Protein AF-A0AAD5C627-F1 (afdb_monomer)

Nearest PDB structures (foldseek):
  6tmh-assembly1_B  TM=9.794E-01  e=3.181E-16  Toxoplasma gondii GT1
  6q45-assembly1_F  TM=9.718E-01  e=8.002E-16  Fusobacterium nucleatum subsp. nucleatum ATCC 25586
  5ik2-assembly1_E  TM=9.339E-01  e=1.068E-15  Caldalkalibacillus thermarum TA2.A1
  8j0t-assembly1_D  TM=9.649E-01  e=4.259E-15  Mycobacterium tuberculosis
  6foc-assembly1_E  TM=9.356E-01  e=3.796E-15  Mycolicibacterium smegmatis MC2 155

Foldseek 3Di:
DCPPPVNVVVVVPDQWDWDADPVLVVVVAPVNTDLQPIDGVQLDCVRPNPLQNVLSVLLNVLLVLLVVVVVVCVPPNPVPDDPVSVLSNQLNLLSSQLNGADDPVCCVVQVFDHADADPVQSSVVSVCSSVCVCSPPHSLCNHRPNDDPPPPPDPPQQWFFEWEDDPPDTPDTDTFAWKWFQAPVGIDIDGQSDTWDKGWGDFFFIFTDDPNDTDDGDHIDIWTDDNSYIYD

Structure (mmCIF, N/CA/C/O backbone):
data_AF-A0AAD5C627-F1
#
_entry.id   AF-A0AAD5C627-F1
#
loop_
_atom_site.group_PDB
_atom_site.id
_atom_site.type_symbol
_atom_site.label_atom_id
_atom_site.label_alt_id
_atom_site.label_comp_id
_atom_site.label_asym_id
_atom_site.label_entity_id
_atom_site.label_seq_id
_atom_site.pdbx_PDB_ins_code
_atom_site.Cartn_x
_atom_site.Cartn_y
_atom_site.Cartn_z
_atom_site.occupancy
_atom_site.B_iso_or_equiv
_atom_site.auth_seq_id
_atom_site.auth_comp_id
_atom_site.auth_asym_id
_atom_site.auth_atom_id
_atom_site.pdbx_PDB_model_num
ATOM 1 N N . ASP A 1 1 ? 22.558 -5.677 4.907 1.00 63.75 1 ASP A N 1
ATOM 2 C CA . ASP A 1 1 ? 22.834 -4.248 4.710 1.00 63.75 1 ASP A CA 1
ATOM 3 C C . ASP A 1 1 ? 22.845 -4.008 3.208 1.00 63.75 1 ASP A C 1
ATOM 5 O O . ASP A 1 1 ? 23.549 -4.731 2.517 1.00 63.75 1 ASP A O 1
ATOM 9 N N . LEU A 1 2 ? 21.996 -3.113 2.694 1.00 64.25 2 LEU A N 1
ATOM 10 C CA . LEU A 1 2 ? 21.905 -2.842 1.249 1.00 64.25 2 LEU A CA 1
ATOM 11 C C . LEU A 1 2 ? 23.110 -2.040 0.727 1.00 64.25 2 LEU A C 1
ATOM 13 O O . LEU A 1 2 ? 23.269 -1.900 -0.481 1.00 64.25 2 LEU A O 1
ATOM 17 N N . THR A 1 3 ? 23.963 -1.545 1.629 1.00 71.38 3 THR A N 1
ATOM 18 C CA . THR A 1 3 ? 25.175 -0.783 1.299 1.00 71.38 3 THR A CA 1
ATOM 19 C C . THR A 1 3 ? 26.409 -1.658 1.044 1.00 71.38 3 THR A C 1
ATOM 21 O O . THR A 1 3 ? 27.488 -1.132 0.776 1.00 71.38 3 THR A O 1
ATOM 24 N N . ASP A 1 4 ? 26.266 -2.989 1.082 1.00 84.06 4 ASP A N 1
ATOM 25 C CA . ASP A 1 4 ? 27.347 -3.921 0.745 1.00 84.06 4 ASP A CA 1
ATOM 26 C C . ASP A 1 4 ? 27.779 -3.744 -0.732 1.00 84.06 4 ASP A C 1
ATOM 28 O O . ASP A 1 4 ? 26.941 -3.862 -1.637 1.00 84.06 4 ASP A O 1
ATOM 32 N N . PRO A 1 5 ? 29.072 -3.492 -1.019 1.00 77.25 5 PRO A N 1
ATOM 33 C CA . PRO A 1 5 ? 29.576 -3.313 -2.382 1.00 77.25 5 PRO A CA 1
ATOM 34 C C . PRO A 1 5 ? 29.323 -4.514 -3.314 1.00 77.25 5 PRO A C 1
ATOM 36 O O . PRO A 1 5 ? 29.175 -4.326 -4.527 1.00 77.25 5 PRO A O 1
ATOM 39 N N . ALA A 1 6 ? 29.224 -5.739 -2.784 1.00 76.62 6 ALA A N 1
ATOM 40 C CA . ALA A 1 6 ? 28.873 -6.916 -3.584 1.00 76.62 6 ALA A CA 1
ATOM 41 C C . ALA A 1 6 ? 27.405 -6.874 -4.061 1.00 76.62 6 ALA A C 1
ATOM 43 O O . ALA A 1 6 ? 27.106 -7.187 -5.220 1.00 76.62 6 ALA A O 1
ATOM 44 N N . LEU A 1 7 ? 26.492 -6.420 -3.195 1.00 75.00 7 LEU A N 1
ATOM 45 C CA . LEU A 1 7 ? 25.083 -6.206 -3.535 1.00 75.00 7 LEU A CA 1
ATOM 46 C C . LEU A 1 7 ? 24.924 -5.039 -4.515 1.00 75.00 7 LEU A C 1
ATOM 48 O O . LEU A 1 7 ? 24.230 -5.186 -5.520 1.00 75.00 7 LEU A O 1
ATOM 52 N N . ALA A 1 8 ? 25.638 -3.932 -4.292 1.00 74.62 8 ALA A N 1
ATOM 53 C CA . ALA A 1 8 ? 25.629 -2.772 -5.186 1.00 74.62 8 ALA A CA 1
ATOM 54 C C . ALA A 1 8 ? 26.015 -3.138 -6.630 1.00 74.62 8 ALA A C 1
ATOM 56 O O . ALA A 1 8 ? 25.360 -2.701 -7.574 1.00 74.62 8 ALA A O 1
ATOM 57 N N . THR A 1 9 ? 27.027 -3.995 -6.801 1.00 77.44 9 THR A N 1
ATOM 58 C CA . THR A 1 9 ? 27.457 -4.481 -8.125 1.00 77.44 9 THR A CA 1
ATOM 59 C C . THR A 1 9 ? 26.416 -5.401 -8.764 1.00 77.44 9 THR A C 1
ATOM 61 O O . THR A 1 9 ? 26.263 -5.412 -9.977 1.00 77.44 9 THR A O 1
ATOM 64 N N . THR A 1 10 ? 25.664 -6.162 -7.969 1.00 77.19 10 THR A N 1
ATOM 65 C CA . THR A 1 10 ? 24.612 -7.041 -8.497 1.00 77.19 10 THR A CA 1
ATOM 66 C C . THR A 1 10 ? 23.406 -6.231 -8.982 1.00 77.19 10 THR A C 1
ATOM 68 O O . THR A 1 10 ? 22.838 -6.544 -10.025 1.00 77.19 10 THR A O 1
ATOM 71 N N . PHE A 1 11 ? 23.042 -5.153 -8.275 1.00 77.25 11 PHE A N 1
ATOM 72 C CA . PHE A 1 11 ? 21.895 -4.310 -8.631 1.00 77.25 11 PHE A CA 1
ATOM 73 C C . PHE A 1 11 ? 22.038 -3.602 -9.981 1.00 77.25 11 PHE A C 1
ATOM 75 O O . PHE A 1 11 ? 21.031 -3.387 -10.648 1.00 77.25 11 PHE A O 1
ATOM 82 N N . THR A 1 12 ? 23.257 -3.283 -10.428 1.00 78.19 12 THR A N 1
ATOM 83 C CA . THR A 1 12 ? 23.475 -2.628 -11.733 1.00 78.19 12 THR A CA 1
ATOM 84 C C . THR A 1 12 ? 23.135 -3.524 -12.924 1.00 78.19 12 THR A C 1
ATOM 86 O O . THR A 1 12 ? 22.943 -3.020 -14.029 1.00 78.19 12 THR A O 1
ATOM 89 N N . HIS A 1 13 ? 23.049 -4.839 -12.713 1.00 84.94 13 HIS A N 1
ATOM 90 C CA . HIS A 1 13 ? 22.708 -5.817 -13.743 1.00 84.94 13 HIS A CA 1
ATOM 91 C C . HIS A 1 13 ? 21.223 -6.206 -13.752 1.00 84.94 13 HIS A C 1
ATOM 93 O O . HIS A 1 13 ? 20.825 -7.025 -14.578 1.00 84.94 13 HIS A O 1
ATOM 99 N N . LEU A 1 14 ? 20.409 -5.663 -12.841 1.00 88.25 14 LEU A N 1
ATOM 100 C CA . LEU A 1 14 ? 19.000 -6.022 -12.711 1.00 88.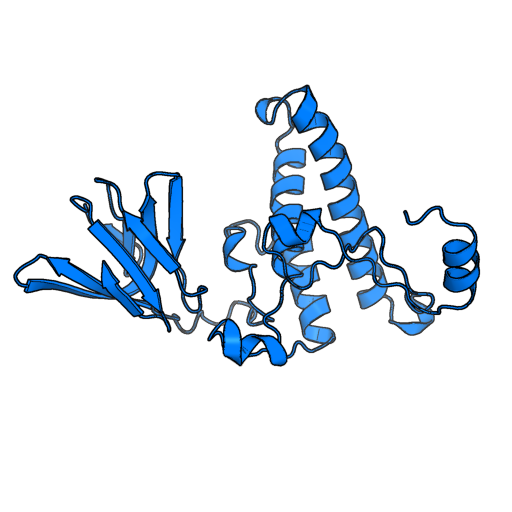25 14 LEU A CA 1
ATOM 101 C C . LEU A 1 14 ? 18.095 -4.979 -13.372 1.00 88.25 14 LEU A C 1
ATOM 103 O O . LEU A 1 14 ? 18.170 -3.791 -13.073 1.00 88.25 14 LEU A O 1
ATOM 107 N N . ASP A 1 15 ? 17.171 -5.448 -14.213 1.00 88.12 15 ASP A N 1
ATOM 108 C CA . ASP A 1 15 ? 16.140 -4.603 -14.831 1.00 88.12 15 ASP A CA 1
ATOM 109 C C . ASP A 1 15 ? 15.029 -4.202 -13.849 1.00 88.12 15 ASP A C 1
ATOM 111 O O . ASP A 1 15 ? 14.306 -3.225 -14.057 1.00 88.12 15 ASP A O 1
ATOM 115 N N . ALA A 1 16 ? 14.869 -4.961 -12.767 1.00 91.19 16 ALA A N 1
ATOM 116 C CA . ALA A 1 16 ? 13.941 -4.656 -11.693 1.00 91.19 16 ALA A CA 1
ATOM 117 C C . ALA A 1 16 ? 14.476 -5.160 -10.355 1.00 91.19 16 ALA A C 1
ATOM 119 O O . ALA A 1 16 ? 15.042 -6.251 -10.257 1.00 91.19 16 ALA A O 1
ATOM 120 N N . THR A 1 17 ? 14.249 -4.368 -9.315 1.00 90.56 17 THR A N 1
ATOM 121 C CA . THR A 1 17 ? 14.570 -4.696 -7.933 1.00 90.56 17 THR A CA 1
ATOM 122 C C . THR A 1 17 ? 13.306 -4.595 -7.093 1.00 90.56 17 THR A C 1
ATOM 124 O O . THR A 1 17 ? 12.590 -3.593 -7.114 1.00 90.56 17 THR A O 1
ATOM 127 N N . THR A 1 18 ? 13.024 -5.654 -6.342 1.00 92.19 18 THR A N 1
ATOM 128 C CA . THR A 1 18 ? 11.898 -5.708 -5.410 1.00 92.19 18 THR A CA 1
ATOM 129 C C . THR A 1 18 ? 12.454 -5.780 -3.997 1.00 92.19 18 THR A C 1
A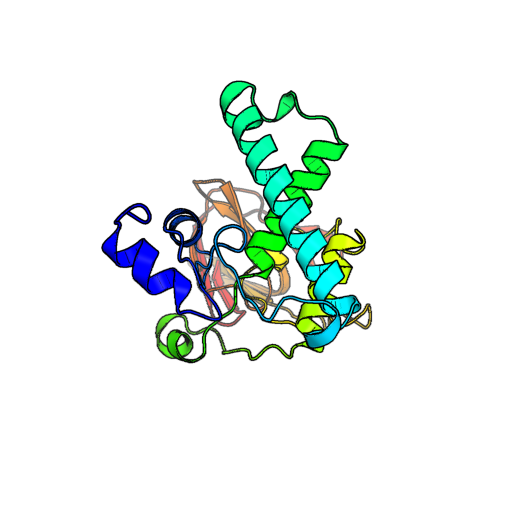TOM 131 O O . THR A 1 18 ? 12.990 -6.808 -3.584 1.00 92.19 18 THR A O 1
ATOM 134 N N . ALA A 1 19 ? 12.368 -4.671 -3.268 1.00 91.31 19 ALA A N 1
ATOM 135 C CA . ALA A 1 19 ? 12.838 -4.577 -1.894 1.00 91.31 19 ALA A CA 1
ATOM 136 C C . ALA A 1 19 ? 11.763 -5.110 -0.939 1.00 91.31 19 ALA A C 1
ATOM 138 O O . ALA A 1 19 ? 10.597 -4.741 -1.049 1.00 91.31 19 ALA A O 1
ATOM 139 N N . LEU A 1 20 ? 12.148 -5.974 0.005 1.00 92.31 20 LEU A N 1
ATOM 140 C CA . LEU A 1 20 ? 11.248 -6.480 1.043 1.00 92.31 20 LEU A CA 1
ATOM 141 C C . LEU A 1 20 ? 11.548 -5.797 2.379 1.00 92.31 20 LEU A C 1
ATOM 143 O O . LEU A 1 20 ? 12.680 -5.841 2.863 1.00 92.31 20 LEU A O 1
ATOM 147 N N . SER A 1 21 ? 10.528 -5.203 2.994 1.00 90.81 21 SER A N 1
ATOM 148 C CA . SER A 1 21 ? 10.647 -4.454 4.242 1.00 90.81 21 SER A CA 1
ATOM 149 C C . SER A 1 21 ? 10.113 -5.246 5.427 1.00 90.81 21 SER A C 1
ATOM 151 O O . SER A 1 21 ? 8.953 -5.659 5.475 1.00 90.81 21 SER A O 1
ATOM 153 N N . ARG A 1 22 ? 10.951 -5.388 6.459 1.00 89.81 22 ARG A N 1
ATOM 154 C CA . ARG A 1 22 ? 10.516 -5.936 7.751 1.00 89.81 22 ARG A CA 1
ATOM 155 C C . ARG A 1 22 ? 9.439 -5.060 8.396 1.00 89.81 22 ARG A C 1
ATOM 157 O O . ARG A 1 22 ? 8.556 -5.599 9.048 1.00 89.81 22 ARG A O 1
ATOM 164 N N . GLY A 1 23 ? 9.499 -3.739 8.207 1.00 88.00 23 GLY A N 1
ATOM 165 C CA . GLY A 1 23 ? 8.518 -2.809 8.771 1.00 88.00 23 GLY A CA 1
ATOM 166 C C . GLY A 1 23 ? 7.103 -3.090 8.265 1.00 88.00 23 GLY A C 1
ATOM 167 O O . GLY A 1 23 ? 6.176 -3.168 9.066 1.00 88.00 23 GLY A O 1
ATOM 168 N N . LEU A 1 24 ? 6.955 -3.333 6.959 1.00 87.88 24 LEU A N 1
ATOM 169 C CA . LEU A 1 24 ? 5.672 -3.702 6.349 1.00 87.88 24 LEU A CA 1
ATOM 170 C C . LEU A 1 24 ? 5.188 -5.081 6.815 1.00 87.88 24 LEU A C 1
ATOM 172 O O . LEU A 1 24 ? 4.014 -5.243 7.141 1.00 87.88 24 LEU A O 1
ATOM 176 N N . ALA A 1 25 ? 6.096 -6.054 6.938 1.00 87.25 25 ALA A N 1
ATOM 177 C CA . ALA A 1 25 ? 5.749 -7.383 7.441 1.00 87.25 25 ALA A CA 1
ATOM 178 C C . ALA A 1 25 ? 5.227 -7.346 8.890 1.00 87.25 25 ALA A C 1
ATOM 180 O O . ALA A 1 25 ? 4.265 -8.037 9.211 1.00 87.25 25 ALA A O 1
ATOM 181 N N . THR A 1 26 ? 5.811 -6.516 9.762 1.00 87.06 26 THR A N 1
ATOM 182 C CA . THR A 1 26 ? 5.333 -6.343 11.147 1.00 87.06 26 THR A CA 1
ATOM 183 C C . THR A 1 26 ? 3.933 -5.725 11.204 1.00 87.06 26 THR A C 1
ATOM 185 O O . THR A 1 26 ? 3.174 -6.036 12.116 1.00 87.06 26 THR A O 1
ATOM 188 N N . LYS A 1 27 ? 3.564 -4.899 10.214 1.00 84.75 27 LYS A N 1
ATOM 189 C CA . LYS A 1 27 ? 2.199 -4.373 10.042 1.00 84.75 27 LYS A CA 1
ATOM 190 C C . LYS A 1 27 ? 1.218 -5.408 9.462 1.00 84.75 27 LYS A C 1
ATOM 192 O O . LYS A 1 27 ? 0.051 -5.096 9.273 1.00 84.75 27 LYS A O 1
ATOM 197 N N . GLY A 1 28 ? 1.672 -6.621 9.135 1.00 84.44 28 GLY A N 1
ATOM 198 C CA . GLY A 1 28 ? 0.842 -7.653 8.509 1.00 84.44 28 GLY A CA 1
ATOM 199 C C . GLY A 1 28 ? 0.564 -7.423 7.020 1.00 84.44 28 GLY A C 1
ATOM 200 O O . GLY A 1 28 ? -0.318 -8.075 6.464 1.00 84.44 28 GLY A O 1
ATOM 201 N N . ILE A 1 29 ? 1.296 -6.521 6.358 1.00 86.62 29 ILE A N 1
ATOM 202 C CA . ILE A 1 29 ? 1.136 -6.232 4.928 1.00 86.62 29 ILE A CA 1
ATOM 203 C C . ILE A 1 29 ? 1.936 -7.261 4.121 1.00 86.62 29 ILE A C 1
ATOM 205 O O . ILE A 1 29 ? 3.165 -7.322 4.209 1.0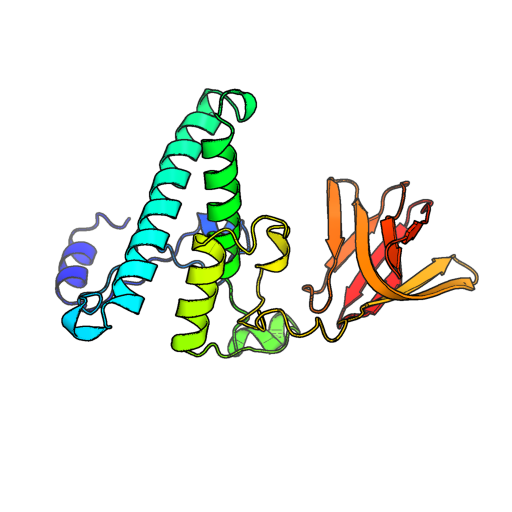0 86.62 29 ILE A O 1
ATOM 209 N N . TYR A 1 30 ? 1.229 -8.066 3.323 1.00 85.44 30 TYR A N 1
ATOM 210 C CA . TYR A 1 30 ? 1.810 -9.096 2.461 1.00 85.44 30 TYR A CA 1
ATOM 211 C C . TYR A 1 30 ? 1.287 -8.962 1.024 1.00 85.44 30 TYR A C 1
ATOM 213 O O . TYR A 1 30 ? 0.069 -8.920 0.854 1.00 85.44 30 TYR A O 1
ATOM 221 N N . PRO A 1 31 ? 2.156 -8.926 -0.008 1.00 89.50 31 PRO A N 1
ATOM 222 C CA . PRO A 1 31 ? 3.623 -8.950 0.060 1.00 89.50 31 PRO A CA 1
ATOM 223 C C . PRO A 1 31 ? 4.212 -7.752 0.808 1.00 89.50 31 PRO A C 1
ATOM 225 O O . PRO A 1 31 ? 3.784 -6.624 0.607 1.00 89.50 31 PRO A O 1
ATOM 228 N N . ALA A 1 32 ? 5.255 -7.988 1.607 1.00 92.06 32 ALA A N 1
ATOM 229 C CA . ALA A 1 32 ? 5.960 -6.933 2.337 1.00 92.06 32 ALA A CA 1
ATOM 230 C C . ALA A 1 32 ? 6.935 -6.157 1.428 1.00 92.06 32 ALA A C 1
ATOM 232 O O . ALA A 1 32 ? 8.096 -5.960 1.780 1.00 92.06 32 ALA A O 1
ATOM 233 N N . VAL A 1 33 ? 6.487 -5.794 0.225 1.00 93.62 33 VAL A N 1
ATOM 234 C CA . VAL A 1 33 ? 7.280 -5.090 -0.787 1.00 93.62 33 VAL A CA 1
ATOM 235 C C . VAL A 1 33 ? 7.274 -3.604 -0.480 1.00 93.62 33 VAL A C 1
ATOM 237 O O . VAL A 1 33 ? 6.211 -3.006 -0.361 1.00 93.62 33 VAL A O 1
ATOM 240 N N . ASP A 1 34 ? 8.460 -3.012 -0.377 1.00 93.31 34 ASP A N 1
ATOM 241 C CA . ASP A 1 34 ? 8.611 -1.574 -0.198 1.00 93.31 34 ASP A CA 1
ATOM 242 C C . ASP A 1 34 ? 8.494 -0.858 -1.555 1.00 93.31 34 ASP A C 1
ATOM 244 O O . ASP A 1 34 ? 9.363 -1.039 -2.416 1.00 93.31 34 ASP A O 1
ATOM 248 N N . PRO A 1 35 ? 7.441 -0.057 -1.789 1.00 92.56 35 PRO A N 1
ATOM 249 C CA . PRO A 1 35 ? 7.213 0.597 -3.076 1.00 92.56 35 PRO A CA 1
ATOM 250 C C . PRO A 1 35 ? 8.160 1.780 -3.341 1.00 92.56 35 PRO A C 1
ATOM 252 O O . PRO A 1 35 ? 8.315 2.193 -4.495 1.00 92.56 35 PRO A O 1
ATOM 255 N N . LEU A 1 36 ? 8.786 2.345 -2.304 1.00 93.25 36 LEU A N 1
ATOM 256 C CA . LEU A 1 36 ? 9.722 3.460 -2.448 1.00 93.25 36 LEU A CA 1
ATOM 257 C C . LEU A 1 36 ? 11.119 2.949 -2.803 1.00 93.25 36 LEU A C 1
ATOM 259 O O . LEU A 1 36 ? 11.731 3.484 -3.731 1.00 93.25 36 LEU A O 1
ATOM 263 N N . ASP A 1 37 ? 11.555 1.873 -2.143 1.00 91.00 37 ASP A N 1
ATOM 264 C CA . ASP A 1 37 ? 12.872 1.256 -2.355 1.00 91.00 37 ASP A CA 1
ATOM 265 C C . ASP A 1 37 ? 12.904 0.284 -3.555 1.00 91.00 37 ASP A C 1
ATOM 267 O O . ASP A 1 37 ? 13.976 -0.059 -4.057 1.00 91.00 37 ASP A O 1
ATOM 271 N N . SER A 1 38 ? 11.742 -0.157 -4.051 1.00 92.44 38 SER A N 1
ATOM 272 C CA . SER A 1 38 ? 11.646 -0.976 -5.268 1.00 92.44 38 SER A CA 1
ATOM 273 C C . SER A 1 38 ? 11.737 -0.128 -6.541 1.00 92.44 38 SER A C 1
ATOM 275 O O . SER A 1 38 ? 11.168 0.967 -6.641 1.00 92.44 38 SER A O 1
ATOM 277 N N . THR A 1 39 ? 12.430 -0.652 -7.556 1.00 91.88 39 THR A N 1
ATOM 278 C CA . THR A 1 39 ? 12.682 0.060 -8.818 1.00 91.88 39 THR A CA 1
ATOM 279 C C . THR A 1 39 ? 12.572 -0.859 -10.030 1.00 91.88 39 THR A C 1
ATOM 281 O O . THR A 1 39 ? 12.749 -2.070 -9.930 1.00 91.88 39 THR A O 1
ATOM 284 N N . SER A 1 40 ? 12.279 -0.290 -11.200 1.00 93.75 40 SER A N 1
ATOM 285 C CA . SER A 1 40 ? 12.347 -1.008 -12.473 1.00 93.75 40 SER A CA 1
ATOM 286 C C . SER A 1 40 ? 12.722 -0.067 -13.610 1.00 93.75 40 SER A C 1
ATOM 288 O O . SER A 1 40 ? 12.201 1.045 -13.700 1.00 93.75 40 SER A O 1
ATOM 290 N N . THR A 1 41 ? 13.584 -0.533 -14.512 1.00 91.44 41 THR A N 1
ATOM 291 C CA . THR A 1 41 ? 13.948 0.166 -15.751 1.00 91.44 41 THR A CA 1
ATOM 292 C C . THR A 1 41 ? 12.765 0.273 -16.716 1.00 91.44 41 THR A C 1
ATOM 294 O O . THR A 1 41 ? 12.742 1.179 -17.550 1.00 91.44 41 THR A O 1
ATOM 297 N N . MET A 1 42 ? 11.756 -0.598 -16.575 1.00 92.69 42 MET A N 1
ATOM 298 C CA . MET A 1 42 ? 10.550 -0.607 -17.407 1.00 92.69 42 MET A CA 1
ATOM 299 C C . MET A 1 42 ? 9.549 0.493 -17.042 1.00 92.69 42 MET A C 1
ATOM 301 O O . MET A 1 42 ? 8.658 0.770 -17.843 1.00 92.69 42 MET A O 1
ATOM 305 N N . LEU A 1 43 ? 9.681 1.145 -15.878 1.00 93.12 43 LEU A N 1
ATOM 306 C CA . LEU A 1 43 ? 8.788 2.224 -15.447 1.00 93.12 43 LEU A CA 1
ATOM 307 C C . LEU A 1 43 ? 9.089 3.521 -16.218 1.00 93.12 43 LEU A C 1
ATOM 309 O O . LEU A 1 43 ? 9.667 4.474 -15.700 1.00 93.12 43 LEU A O 1
ATOM 313 N N . GLN A 1 44 ? 8.722 3.528 -17.495 1.00 93.25 44 GLN A N 1
ATOM 314 C CA . GLN A 1 44 ? 8.876 4.643 -18.422 1.00 93.25 44 GLN A CA 1
ATOM 315 C C . GLN A 1 44 ? 7.583 4.789 -19.235 1.00 93.25 44 GLN A C 1
ATOM 317 O O . GLN A 1 44 ? 7.071 3.765 -19.700 1.00 93.25 44 GLN A O 1
ATOM 322 N N . PRO A 1 45 ? 7.097 6.016 -19.504 1.00 94.56 45 PRO A N 1
ATOM 323 C CA . PRO A 1 45 ? 5.828 6.222 -20.212 1.00 94.56 45 PRO A CA 1
ATOM 324 C C . PRO A 1 45 ? 5.762 5.491 -21.560 1.00 94.56 45 PRO A C 1
ATOM 326 O O . PRO A 1 45 ? 4.774 4.845 -21.889 1.00 94.56 45 PRO A O 1
ATOM 329 N N . ARG A 1 46 ? 6.879 5.467 -22.302 1.00 94.94 46 ARG A N 1
ATOM 330 C CA . ARG A 1 46 ? 6.990 4.774 -23.599 1.00 94.94 46 ARG A CA 1
ATOM 331 C C . ARG A 1 46 ? 6.838 3.245 -23.540 1.00 94.94 46 ARG A C 1
ATOM 333 O O . ARG A 1 46 ? 6.666 2.632 -24.587 1.00 94.94 46 ARG A O 1
ATOM 340 N N . ILE A 1 47 ? 6.993 2.632 -22.363 1.00 94.19 47 ILE A N 1
ATOM 341 C CA . ILE A 1 47 ? 6.931 1.173 -22.167 1.00 94.19 47 ILE A CA 1
ATOM 342 C C . ILE A 1 47 ? 5.590 0.785 -21.546 1.00 94.19 47 ILE A C 1
ATOM 344 O O . ILE A 1 47 ? 4.910 -0.095 -22.064 1.00 94.19 47 ILE A O 1
ATOM 348 N N . VAL A 1 48 ? 5.214 1.435 -20.441 1.00 92.69 48 VAL A N 1
ATOM 349 C CA . VAL A 1 48 ? 4.021 1.069 -19.657 1.00 92.69 48 VAL A CA 1
ATOM 350 C C . VAL A 1 48 ? 2.771 1.884 -20.000 1.00 92.69 48 VAL A C 1
ATOM 352 O O . VAL A 1 48 ? 1.684 1.534 -19.548 1.00 92.69 48 VAL A O 1
ATOM 355 N N . GLY A 1 49 ? 2.913 2.937 -20.806 1.00 95.50 49 GLY A N 1
ATOM 356 C CA . GLY A 1 49 ? 1.869 3.920 -21.080 1.00 95.50 49 GLY A CA 1
ATOM 357 C C . GLY A 1 49 ? 1.831 5.042 -20.041 1.00 95.50 49 GLY A C 1
ATOM 358 O O . GLY A 1 49 ? 2.258 4.871 -18.896 1.00 95.50 49 GLY A O 1
ATOM 359 N N . ASP A 1 50 ? 1.297 6.193 -20.451 1.00 95.75 50 ASP A N 1
ATOM 360 C CA . ASP A 1 50 ? 1.219 7.392 -19.608 1.00 95.75 50 ASP A CA 1
ATOM 361 C C . ASP A 1 50 ? 0.348 7.148 -18.370 1.00 95.75 50 ASP A C 1
ATOM 363 O O . ASP A 1 50 ? 0.734 7.489 -17.259 1.00 95.75 50 ASP A O 1
ATOM 367 N N . GLU A 1 51 ? -0.792 6.475 -18.537 1.00 94.69 51 GLU A N 1
ATOM 368 C CA . GLU A 1 51 ? -1.740 6.225 -17.448 1.00 94.69 51 GLU A CA 1
ATOM 369 C C . GLU A 1 51 ? -1.117 5.424 -16.295 1.00 94.69 51 GLU A C 1
ATOM 371 O O . GLU A 1 51 ? -1.230 5.805 -15.127 1.00 94.69 51 GLU A O 1
ATOM 376 N N . HIS A 1 52 ? -0.429 4.327 -16.618 1.00 95.69 52 HIS A N 1
ATOM 377 C CA . HIS A 1 52 ? 0.255 3.510 -15.621 1.00 95.69 52 HIS A CA 1
ATOM 378 C C . HIS A 1 52 ? 1.388 4.310 -14.974 1.00 95.69 52 HIS A C 1
ATOM 380 O O . HIS A 1 52 ? 1.476 4.362 -13.748 1.00 95.69 52 HIS A O 1
ATOM 386 N N . TYR A 1 53 ? 2.216 4.973 -15.785 1.00 96.31 53 TYR A N 1
ATOM 387 C CA . TYR A 1 53 ? 3.350 5.744 -15.289 1.00 96.31 53 TYR A CA 1
ATOM 388 C C . TYR A 1 53 ? 2.918 6.842 -14.310 1.00 96.31 53 TYR A C 1
ATOM 390 O O . TYR A 1 53 ? 3.418 6.880 -13.187 1.00 96.31 53 TYR A O 1
ATOM 398 N N . GLU A 1 54 ? 1.957 7.681 -14.696 1.00 96.50 54 GLU A N 1
ATOM 399 C CA . GLU A 1 54 ? 1.453 8.777 -13.865 1.00 96.50 54 GLU A CA 1
ATOM 400 C C . GLU A 1 54 ? 0.813 8.261 -12.575 1.00 96.50 54 GLU A C 1
ATOM 402 O O . GLU A 1 54 ? 1.104 8.769 -11.490 1.00 96.50 54 GLU A O 1
ATOM 407 N N . THR A 1 55 ? 0.011 7.192 -12.661 1.00 96.19 55 THR A N 1
ATOM 408 C CA . THR A 1 55 ? -0.591 6.562 -11.476 1.00 96.19 55 THR A CA 1
ATOM 409 C C . THR A 1 55 ? 0.496 6.084 -10.511 1.00 96.19 55 THR A C 1
ATOM 411 O O . THR A 1 55 ? 0.433 6.360 -9.313 1.00 96.19 55 THR A O 1
ATOM 414 N N . THR A 1 56 ? 1.545 5.423 -11.013 1.00 95.50 56 THR A N 1
ATOM 415 C CA . THR A 1 56 ? 2.672 4.987 -10.180 1.00 95.50 56 THR A CA 1
ATOM 416 C C . THR A 1 56 ? 3.421 6.165 -9.557 1.00 95.50 56 T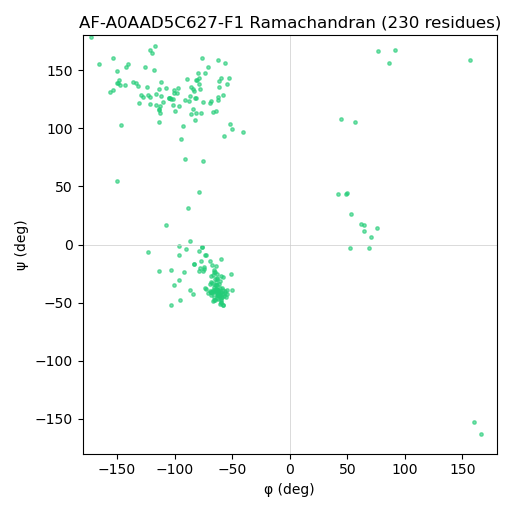HR A C 1
ATOM 418 O O . THR A 1 56 ? 3.731 6.109 -8.367 1.00 95.50 56 THR A O 1
ATOM 421 N N . GLN A 1 57 ? 3.700 7.236 -10.309 1.00 95.62 57 GLN A N 1
ATOM 422 C CA . GLN A 1 57 ? 4.390 8.412 -9.763 1.00 95.62 57 GLN A CA 1
ATOM 423 C C . GLN A 1 57 ? 3.585 9.067 -8.637 1.00 95.62 57 GLN A C 1
ATOM 425 O O . GLN A 1 57 ? 4.142 9.376 -7.584 1.00 95.62 57 GLN A O 1
ATOM 430 N N . GLN A 1 58 ? 2.269 9.207 -8.806 1.00 95.75 58 GLN A N 1
ATOM 431 C CA . GLN A 1 58 ? 1.391 9.771 -7.779 1.00 95.75 58 GLN A CA 1
ATOM 432 C C . GLN A 1 58 ? 1.323 8.900 -6.520 1.00 95.75 58 GLN A C 1
ATOM 434 O O . GLN A 1 58 ? 1.369 9.428 -5.405 1.00 95.75 58 GLN A O 1
ATOM 439 N N . VAL A 1 59 ? 1.276 7.571 -6.673 1.00 95.88 59 VAL A N 1
ATOM 440 C CA . VAL A 1 59 ? 1.363 6.636 -5.541 1.00 95.88 59 VAL A CA 1
ATOM 441 C C . VAL A 1 59 ? 2.687 6.820 -4.793 1.00 95.88 59 VAL A C 1
ATOM 443 O O . VAL A 1 59 ? 2.675 6.997 -3.574 1.00 95.88 59 VAL A O 1
ATOM 446 N N . LYS A 1 60 ? 3.826 6.841 -5.502 1.00 95.06 60 LYS A N 1
ATOM 447 C CA . LYS A 1 60 ? 5.146 7.029 -4.876 1.00 95.06 60 LYS A CA 1
ATOM 448 C C . LYS A 1 60 ? 5.250 8.379 -4.169 1.00 95.06 60 LYS A C 1
ATOM 450 O O . LYS A 1 60 ? 5.725 8.425 -3.039 1.00 95.06 60 LYS A O 1
ATOM 455 N N . GLN A 1 61 ? 4.762 9.453 -4.787 1.00 95.62 61 GLN A N 1
ATOM 456 C CA . GLN A 1 61 ? 4.765 10.787 -4.189 1.00 95.62 61 GLN A CA 1
ATOM 457 C C . GLN A 1 61 ? 3.931 10.837 -2.903 1.00 95.62 61 GLN A C 1
ATOM 459 O O . GLN A 1 61 ? 4.376 11.390 -1.902 1.00 95.62 61 GLN A O 1
ATOM 464 N N . THR A 1 62 ? 2.749 10.217 -2.911 1.00 94.81 62 THR A N 1
ATOM 465 C CA . THR A 1 62 ? 1.853 10.168 -1.746 1.00 94.81 62 THR A CA 1
ATOM 466 C C . THR A 1 62 ? 2.508 9.423 -0.578 1.00 94.81 62 THR A C 1
ATOM 468 O O . THR A 1 62 ? 2.545 9.930 0.542 1.00 94.81 62 THR A O 1
ATOM 471 N N . LEU A 1 63 ? 3.117 8.264 -0.847 1.00 94.75 63 LEU A N 1
ATOM 472 C CA . LEU A 1 63 ? 3.832 7.482 0.167 1.00 94.75 63 LEU A CA 1
ATOM 473 C C . LEU A 1 63 ? 5.106 8.176 0.671 1.00 94.75 63 LEU A C 1
ATOM 475 O O . LEU A 1 63 ? 5.450 8.058 1.847 1.00 94.75 63 LEU A O 1
ATOM 479 N N . GLN A 1 64 ? 5.794 8.926 -0.190 1.00 95.00 64 GLN A N 1
ATOM 480 C CA . GLN A 1 64 ? 6.957 9.717 0.203 1.00 95.00 64 GLN A CA 1
ATOM 481 C C . GLN A 1 64 ? 6.560 10.843 1.169 1.00 95.00 64 GLN A C 1
ATOM 483 O O . GLN A 1 64 ? 7.154 10.964 2.241 1.00 95.00 64 GLN A O 1
ATOM 488 N N . SER A 1 65 ? 5.502 11.597 0.852 1.00 94.06 65 SER A N 1
ATOM 489 C CA . SER A 1 65 ? 4.954 12.616 1.755 1.00 94.06 65 SER A CA 1
ATOM 490 C C . SER A 1 65 ? 4.484 12.011 3.080 1.00 94.06 65 SER A C 1
ATOM 492 O O . SER A 1 65 ? 4.713 12.586 4.139 1.00 94.06 65 SER A O 1
ATOM 494 N N . TYR A 1 66 ? 3.901 10.810 3.064 1.00 94.31 66 TYR A N 1
ATOM 495 C CA . TYR A 1 66 ? 3.546 10.103 4.295 1.00 94.31 66 TYR A CA 1
ATOM 496 C C . TYR A 1 66 ? 4.752 9.774 5.176 1.00 94.31 66 TYR A C 1
ATOM 498 O O . TYR A 1 66 ? 4.690 9.966 6.389 1.00 94.31 66 TYR A O 1
ATOM 506 N N . LYS A 1 67 ? 5.863 9.324 4.585 1.00 91.69 67 LYS A N 1
ATOM 507 C CA . LYS A 1 67 ? 7.106 9.039 5.316 1.00 91.69 67 LYS A CA 1
ATOM 508 C C . LYS A 1 67 ? 7.688 10.299 5.968 1.00 91.69 67 LYS A C 1
ATOM 510 O O . LYS A 1 67 ? 8.171 10.241 7.097 1.00 91.69 67 LYS A O 1
ATOM 515 N N . GLU A 1 68 ? 7.607 11.436 5.283 1.00 92.56 68 GLU A N 1
ATOM 516 C CA . GLU A 1 68 ? 8.009 12.744 5.819 1.00 92.56 68 GLU A CA 1
ATOM 517 C C . GLU A 1 68 ? 7.106 13.172 6.985 1.00 92.56 68 GLU A C 1
ATOM 519 O O . GLU A 1 68 ? 7.602 13.550 8.048 1.00 92.56 68 GLU A O 1
ATOM 524 N N . LEU A 1 69 ? 5.788 13.018 6.835 1.00 93.75 69 LEU A N 1
ATOM 525 C CA . LEU A 1 69 ? 4.816 13.309 7.890 1.00 93.75 69 LEU A CA 1
ATOM 526 C C . LEU A 1 69 ? 4.979 12.383 9.104 1.00 93.75 69 LEU A C 1
ATOM 528 O O . LEU A 1 69 ? 4.900 12.853 10.234 1.00 93.75 69 LEU A O 1
ATOM 532 N N . GLN A 1 70 ? 5.276 11.094 8.917 1.00 90.31 70 GLN A N 1
ATOM 533 C CA . GLN A 1 70 ? 5.558 10.170 10.025 1.00 90.31 70 GLN A CA 1
ATOM 534 C C . GLN A 1 70 ? 6.731 10.640 10.894 1.00 90.31 70 GLN A C 1
ATOM 536 O O . GLN A 1 70 ? 6.672 10.516 12.120 1.00 90.31 70 GLN A O 1
ATOM 541 N N . ALA A 1 71 ? 7.785 11.194 10.286 1.00 88.81 71 ALA A N 1
ATOM 542 C CA . ALA A 1 71 ? 8.916 11.737 11.035 1.00 88.81 71 ALA A CA 1
ATOM 543 C C . ALA A 1 71 ? 8.487 12.924 11.914 1.00 88.81 71 ALA A C 1
ATOM 545 O O . ALA A 1 71 ? 8.902 13.015 13.068 1.00 88.81 71 ALA A O 1
ATOM 546 N N . ILE A 1 72 ? 7.600 13.783 11.401 1.00 89.31 72 ILE A N 1
ATOM 547 C CA . ILE A 1 72 ? 7.027 14.911 12.147 1.00 89.31 72 ILE A CA 1
ATOM 548 C C . ILE A 1 72 ? 6.131 14.412 13.288 1.00 89.31 72 ILE A C 1
ATOM 550 O O . ILE A 1 72 ? 6.322 14.833 14.427 1.00 89.31 72 ILE A O 1
ATOM 554 N N . ILE A 1 73 ? 5.217 13.470 13.021 1.00 89.75 73 ILE A N 1
ATOM 555 C CA . ILE A 1 73 ? 4.315 12.871 14.027 1.00 89.75 73 ILE A CA 1
ATOM 556 C C . ILE A 1 73 ? 5.110 12.258 15.176 1.00 89.75 73 ILE A C 1
ATOM 558 O O . ILE A 1 73 ? 4.734 12.397 16.335 1.00 89.75 73 ILE A O 1
ATOM 562 N N . THR A 1 74 ? 6.226 11.601 14.863 1.00 89.19 74 THR A N 1
ATOM 563 C CA . THR A 1 74 ? 7.085 10.972 15.874 1.00 89.19 74 THR A CA 1
ATOM 564 C C . THR A 1 74 ? 7.683 12.000 16.845 1.00 89.19 74 THR A C 1
ATOM 566 O O . THR A 1 74 ? 7.958 11.663 17.993 1.00 89.19 74 THR A O 1
ATOM 569 N N . ILE A 1 75 ? 7.883 13.249 16.407 1.00 91.75 75 ILE A N 1
ATOM 570 C CA . ILE A 1 75 ? 8.493 14.322 17.206 1.00 91.75 75 ILE A CA 1
ATOM 571 C C . ILE A 1 75 ? 7.432 15.188 17.899 1.00 91.75 75 ILE A C 1
ATOM 573 O O . ILE A 1 75 ? 7.576 15.492 19.081 1.00 91.75 75 ILE A O 1
ATOM 577 N N . LEU A 1 76 ? 6.404 15.616 17.160 1.00 89.69 76 LEU A N 1
ATOM 578 C CA . LEU A 1 76 ? 5.422 16.619 17.592 1.00 89.69 76 LEU A CA 1
ATOM 579 C C . LEU A 1 76 ? 4.071 16.022 18.013 1.00 89.69 76 LEU A C 1
ATOM 581 O O . LEU A 1 76 ? 3.337 16.652 18.767 1.00 89.69 76 LEU A O 1
ATOM 585 N N . GLY A 1 77 ? 3.746 14.810 17.563 1.00 88.19 77 GLY A N 1
ATOM 586 C CA . GLY A 1 77 ? 2.422 14.210 17.720 1.00 88.19 77 GLY A CA 1
ATOM 587 C C . GLY A 1 77 ? 1.484 14.501 16.545 1.00 88.19 77 GLY A C 1
ATOM 588 O O . GLY A 1 77 ? 1.760 15.321 15.672 1.00 88.19 77 GLY A O 1
ATOM 589 N N . LEU A 1 78 ? 0.367 13.774 16.499 1.00 87.81 78 LEU A N 1
ATOM 590 C CA . LEU A 1 78 ? -0.597 13.825 15.392 1.00 87.81 78 LEU A CA 1
ATOM 591 C C . LEU A 1 78 ? -1.472 15.091 15.415 1.00 87.81 78 LEU A C 1
ATOM 593 O O . LEU A 1 78 ? -1.991 15.509 14.379 1.00 87.81 78 LEU A O 1
ATOM 597 N N . ASP A 1 79 ? -1.616 15.714 16.585 1.00 88.44 79 ASP A N 1
ATOM 598 C CA . ASP A 1 79 ? -2.494 16.868 16.783 1.00 88.44 79 ASP A CA 1
ATOM 599 C C . ASP A 1 79 ? -2.004 18.131 16.064 1.00 88.44 79 ASP A C 1
ATOM 601 O O . ASP A 1 79 ? -2.824 18.937 15.630 1.00 88.44 79 ASP A O 1
ATOM 605 N N . GLU A 1 80 ? -0.693 18.242 15.847 1.00 88.69 80 GLU A N 1
ATOM 606 C CA . GLU A 1 80 ? -0.028 19.393 15.219 1.00 88.69 80 GLU A CA 1
ATOM 607 C C . GLU A 1 80 ? -0.145 19.419 13.686 1.00 88.69 80 GLU A C 1
ATOM 609 O O . GLU A 1 80 ? 0.281 20.372 13.033 1.00 88.69 80 GLU A O 1
ATOM 614 N N . LEU A 1 81 ? -0.711 18.371 13.085 1.00 91.12 81 LEU A N 1
ATOM 615 C CA . LEU A 1 81 ? -0.869 18.283 11.639 1.00 91.12 81 LEU A CA 1
ATOM 616 C C . LEU A 1 81 ? -2.092 19.044 11.138 1.00 91.12 81 LEU A C 1
ATOM 618 O O . LEU A 1 81 ? -3.173 18.973 11.733 1.00 91.12 81 LEU A O 1
ATOM 622 N N . SER A 1 82 ? -1.930 19.683 9.976 1.00 91.94 82 SER A N 1
ATOM 623 C CA . SER A 1 82 ? -3.035 20.306 9.249 1.00 91.94 82 SER A CA 1
ATOM 624 C C . SER A 1 82 ? -4.074 19.264 8.813 1.00 91.94 82 SER A C 1
ATOM 626 O O . SER A 1 82 ? -3.783 18.069 8.709 1.00 91.94 82 SER A O 1
ATOM 628 N N . GLU A 1 83 ? -5.306 19.699 8.536 1.00 90.19 83 GLU A N 1
ATOM 629 C CA . GLU A 1 83 ? -6.351 18.790 8.044 1.00 90.19 83 GLU A CA 1
ATOM 630 C C . GLU A 1 83 ? -5.943 18.107 6.726 1.00 90.19 83 GLU A C 1
ATOM 632 O O . GLU A 1 83 ? -6.167 16.908 6.557 1.00 90.19 83 GLU A O 1
ATOM 637 N N . ASP A 1 84 ? -5.261 18.829 5.834 1.00 89.69 84 ASP A N 1
ATOM 638 C CA . ASP A 1 84 ? -4.763 18.292 4.563 1.00 89.69 84 ASP A CA 1
ATOM 639 C C . ASP A 1 84 ? -3.675 17.219 4.758 1.00 89.69 84 ASP A C 1
ATOM 641 O O . ASP A 1 84 ? -3.650 16.209 4.041 1.00 89.69 84 ASP A O 1
ATOM 645 N N . ASP A 1 85 ? -2.805 17.382 5.757 1.00 92.56 85 ASP A N 1
ATOM 646 C CA . ASP A 1 85 ? -1.785 16.384 6.101 1.00 92.56 85 ASP A CA 1
ATOM 647 C C . ASP A 1 85 ? -2.424 15.116 6.668 1.00 92.56 85 ASP A C 1
ATOM 649 O O . ASP A 1 85 ? -2.056 14.001 6.288 1.00 92.56 85 ASP A O 1
ATOM 653 N N . ARG A 1 86 ? -3.447 15.268 7.519 1.00 90.06 86 ARG A N 1
ATOM 654 C CA . ARG A 1 86 ? -4.225 14.138 8.051 1.00 90.06 86 ARG A CA 1
ATOM 655 C C . ARG A 1 86 ? -4.921 13.365 6.930 1.00 90.06 86 ARG A C 1
ATOM 657 O O . ARG A 1 86 ? -4.880 12.135 6.921 1.00 90.06 86 ARG A O 1
ATOM 664 N N . LEU A 1 87 ? -5.492 14.061 5.946 1.00 90.31 87 LEU A N 1
ATOM 665 C CA . LEU A 1 87 ? -6.073 13.430 4.755 1.00 90.31 87 LEU A CA 1
ATOM 666 C C . LEU A 1 87 ? -5.016 12.717 3.903 1.00 90.31 87 LEU A C 1
ATOM 668 O O . LEU A 1 87 ? -5.287 11.678 3.298 1.00 90.31 87 LEU A O 1
ATOM 672 N N . THR A 1 88 ? -3.804 13.259 3.830 1.00 91.25 88 THR A N 1
ATOM 673 C CA . THR A 1 88 ? -2.684 12.625 3.122 1.00 91.25 88 THR A CA 1
ATOM 674 C C . THR A 1 88 ? -2.234 11.346 3.820 1.00 91.25 88 THR A C 1
ATOM 676 O O . THR A 1 88 ? -2.036 10.330 3.152 1.00 91.25 88 THR A O 1
ATOM 679 N N . ILE A 1 89 ? -2.167 11.345 5.152 1.00 92.06 89 ILE A N 1
ATOM 680 C CA . ILE A 1 89 ? -1.890 10.147 5.956 1.00 92.06 89 ILE A CA 1
ATOM 681 C C . ILE A 1 89 ? -2.962 9.084 5.737 1.00 92.06 89 ILE A C 1
ATOM 683 O O . ILE A 1 89 ? -2.623 7.961 5.371 1.00 92.06 89 ILE A O 1
ATOM 687 N N . ALA A 1 90 ? -4.238 9.450 5.873 1.00 90.44 90 ALA A N 1
ATOM 688 C CA . ALA A 1 90 ? -5.348 8.515 5.710 1.00 90.44 90 ALA A CA 1
ATOM 689 C C . ALA A 1 90 ? -5.337 7.850 4.322 1.00 90.44 90 ALA A C 1
ATOM 691 O O . ALA A 1 90 ? -5.507 6.638 4.197 1.00 90.44 90 ALA A O 1
ATOM 692 N N . ARG A 1 91 ? -5.077 8.621 3.257 1.00 92.12 91 ARG A N 1
ATOM 693 C CA . ARG A 1 91 ? -4.940 8.073 1.897 1.00 92.12 91 ARG A CA 1
ATOM 694 C C . ARG A 1 91 ? -3.719 7.170 1.758 1.00 92.12 91 ARG A C 1
ATOM 696 O O . ARG A 1 91 ? -3.809 6.109 1.149 1.00 92.12 91 ARG A O 1
ATOM 703 N N . SER A 1 92 ? -2.594 7.553 2.348 1.00 93.25 92 SER A N 1
ATOM 704 C CA . SER A 1 92 ? -1.360 6.764 2.291 1.00 93.25 92 SER A CA 1
ATOM 705 C C . SER A 1 92 ? -1.503 5.423 3.002 1.00 93.25 92 SER A C 1
ATOM 707 O O . SER A 1 92 ? -1.061 4.406 2.475 1.00 93.25 92 SER A O 1
ATOM 709 N N . GLN A 1 93 ? -2.196 5.390 4.142 1.00 90.62 93 GLN A N 1
ATOM 710 C CA . GLN A 1 93 ? -2.523 4.144 4.832 1.00 90.62 93 GLN A CA 1
ATOM 711 C C . GLN A 1 93 ? -3.421 3.247 3.975 1.00 90.62 93 GLN A C 1
ATOM 713 O O . GLN A 1 93 ? -3.159 2.050 3.871 1.00 90.62 93 GLN A O 1
ATOM 718 N N . LYS A 1 94 ? -4.429 3.804 3.289 1.00 90.00 94 LYS A N 1
ATOM 719 C CA . LYS A 1 94 ? -5.255 3.039 2.336 1.00 90.00 94 LYS A CA 1
ATOM 720 C C . LYS A 1 94 ? -4.422 2.452 1.201 1.00 90.00 94 LYS A C 1
ATOM 722 O O . LYS A 1 94 ? -4.618 1.293 0.858 1.00 90.00 94 LYS A O 1
ATOM 727 N N . ILE A 1 95 ? -3.475 3.215 0.652 1.00 92.50 95 ILE A N 1
ATOM 728 C CA . ILE A 1 95 ? -2.537 2.739 -0.376 1.00 92.50 95 ILE A CA 1
ATOM 729 C C . ILE A 1 95 ? -1.661 1.599 0.168 1.00 92.50 95 ILE A C 1
ATOM 731 O O . ILE A 1 95 ? -1.544 0.572 -0.498 1.00 92.50 95 ILE A O 1
ATOM 735 N N . GLU A 1 96 ? -1.079 1.740 1.367 1.00 90.56 96 GLU A N 1
ATOM 736 C CA . GLU A 1 96 ? -0.273 0.684 2.008 1.00 90.56 96 GLU A CA 1
ATOM 737 C C . GLU A 1 96 ? -1.075 -0.617 2.173 1.00 90.56 96 GLU A C 1
ATOM 739 O O . GLU A 1 96 ? -0.577 -1.695 1.845 1.00 90.56 96 GLU A O 1
ATOM 744 N N . HIS A 1 97 ? -2.327 -0.526 2.628 1.00 87.19 97 HIS A N 1
ATOM 745 C CA . HIS A 1 97 ? -3.202 -1.691 2.756 1.00 87.19 97 HIS A CA 1
ATOM 746 C C . HIS A 1 97 ? -3.596 -2.257 1.389 1.00 87.19 97 HIS A C 1
ATOM 748 O O . HIS A 1 97 ? -3.552 -3.471 1.209 1.00 87.19 97 HIS A O 1
ATOM 754 N N . PHE A 1 98 ? -3.898 -1.408 0.404 1.00 90.00 98 PHE A N 1
ATOM 755 C CA . PHE A 1 98 ? -4.307 -1.832 -0.938 1.00 90.00 98 PHE A CA 1
ATOM 756 C C . PHE A 1 98 ? -3.199 -2.556 -1.717 1.00 90.00 98 PHE A C 1
ATOM 758 O O . PHE A 1 98 ? -3.489 -3.361 -2.599 1.00 90.00 98 PHE A O 1
ATOM 765 N N . LEU A 1 99 ? -1.929 -2.322 -1.369 1.00 89.62 99 LEU A N 1
ATOM 766 C CA . LEU A 1 99 ? -0.790 -3.082 -1.895 1.00 89.62 99 LEU A CA 1
ATOM 767 C C . LEU A 1 99 ? -0.745 -4.537 -1.391 1.00 89.62 99 LEU A C 1
ATOM 769 O O . LEU A 1 99 ? -0.012 -5.354 -1.951 1.00 89.62 99 LEU A O 1
ATOM 773 N N . SER A 1 100 ? -1.511 -4.880 -0.351 1.00 86.75 100 SER A N 1
ATOM 774 C CA . SER A 1 100 ? -1.593 -6.252 0.150 1.00 86.75 100 SER A CA 1
ATOM 775 C C . SER A 1 100 ? -2.512 -7.129 -0.707 1.00 86.75 100 SER A C 1
ATOM 777 O O . SER A 1 100 ? -3.558 -6.702 -1.197 1.00 86.75 100 SER A O 1
ATOM 779 N N . GLN A 1 101 ? -2.138 -8.398 -0.872 1.00 83.00 101 GLN A N 1
A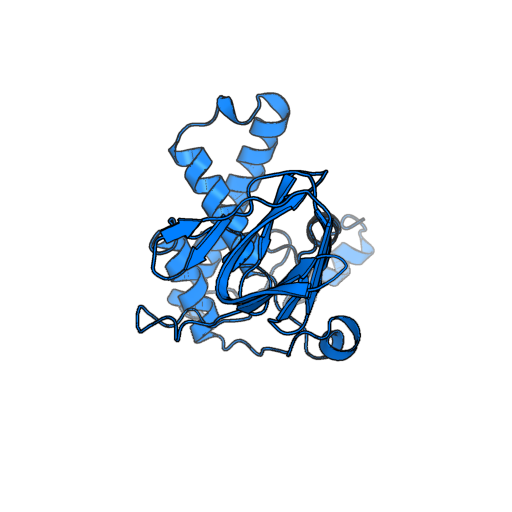TOM 780 C CA . GLN A 1 101 ? -2.880 -9.351 -1.689 1.00 83.00 101 GLN A CA 1
ATOM 781 C C . GLN A 1 101 ? -2.775 -10.778 -1.127 1.00 83.00 101 GLN A C 1
ATOM 783 O O . GLN A 1 101 ? -1.679 -11.227 -0.781 1.00 83.00 101 GLN A O 1
ATOM 788 N N . PRO A 1 102 ? -3.884 -11.542 -1.089 1.00 76.56 102 PRO A N 1
ATOM 789 C CA . PRO A 1 102 ? -3.849 -12.946 -0.705 1.00 76.56 102 PRO A CA 1
ATOM 790 C C . PRO A 1 102 ? -3.137 -13.779 -1.779 1.00 76.56 102 PRO A C 1
ATOM 792 O O . PRO A 1 102 ? -3.545 -13.819 -2.944 1.00 76.56 102 PRO A O 1
ATOM 795 N N . PHE A 1 103 ? -2.064 -14.470 -1.388 1.00 75.88 103 PHE A N 1
ATOM 796 C CA . PHE A 1 103 ? -1.295 -15.303 -2.309 1.00 75.88 103 PHE A CA 1
ATOM 797 C C . PHE A 1 103 ? -1.940 -16.655 -2.575 1.00 75.88 103 PHE A C 1
ATOM 799 O O . PHE A 1 103 ? -2.447 -17.314 -1.672 1.00 75.88 103 PHE A O 1
ATOM 806 N N . PHE A 1 104 ? -1.734 -17.140 -3.798 1.00 70.38 104 PHE A N 1
ATOM 807 C CA . PHE A 1 104 ? -2.084 -18.499 -4.211 1.00 70.38 104 PHE A CA 1
ATOM 808 C C . PHE A 1 104 ? -1.466 -19.570 -3.296 1.00 70.38 104 PHE A C 1
ATOM 810 O O . PHE A 1 104 ? -2.119 -20.532 -2.919 1.00 70.38 104 PHE A O 1
ATOM 817 N N . VAL A 1 105 ? -0.198 -19.393 -2.914 1.00 73.75 105 VAL A N 1
ATOM 818 C CA . VAL A 1 105 ? 0.538 -20.363 -2.082 1.00 73.75 105 VAL A CA 1
ATOM 819 C C . VAL A 1 105 ? 0.155 -20.247 -0.602 1.00 73.75 105 VAL A C 1
ATOM 821 O O . VAL A 1 105 ? 0.305 -21.204 0.154 1.00 73.75 105 VAL A O 1
ATOM 824 N N . ALA A 1 106 ? -0.357 -19.087 -0.183 1.00 70.94 106 ALA A N 1
ATOM 825 C CA . ALA A 1 106 ? -0.730 -18.840 1.204 1.00 70.94 106 ALA A CA 1
ATOM 826 C C . ALA A 1 106 ? -2.124 -19.378 1.552 1.00 70.94 106 ALA A C 1
ATOM 828 O O . ALA A 1 106 ? -2.387 -19.567 2.731 1.00 70.94 106 ALA A O 1
ATOM 829 N N . GLU A 1 107 ? -2.972 -19.689 0.564 1.00 71.69 107 GLU A N 1
ATOM 830 C CA . GLU A 1 107 ? -4.351 -20.181 0.740 1.00 71.69 107 GLU A CA 1
ATOM 831 C C . GLU A 1 107 ? -4.442 -21.371 1.718 1.00 71.69 107 GLU A C 1
ATOM 833 O O . GLU A 1 107 ? -5.321 -21.410 2.575 1.00 71.69 107 GLU A O 1
ATOM 838 N N . VAL A 1 108 ? -3.475 -22.297 1.673 1.00 66.56 108 VAL A N 1
ATOM 839 C CA . VAL A 1 108 ? -3.413 -23.472 2.569 1.00 66.56 108 VAL A CA 1
ATOM 840 C C . VAL A 1 108 ? -3.159 -23.086 4.035 1.00 66.56 108 VAL A C 1
ATOM 842 O O . VAL A 1 108 ? -3.545 -23.819 4.943 1.00 66.56 108 VAL A O 1
ATOM 845 N N . PHE A 1 109 ? -2.519 -21.941 4.275 1.00 68.31 109 PHE A N 1
ATOM 846 C CA . PHE A 1 109 ? -2.159 -21.449 5.606 1.00 68.31 109 PHE A CA 1
ATOM 847 C C . PHE A 1 109 ? -3.122 -20.377 6.125 1.00 68.31 109 PHE A C 1
ATOM 849 O O . PHE A 1 109 ? -3.370 -20.314 7.325 1.00 68.31 109 PHE A O 1
ATOM 856 N N . THR A 1 110 ? -3.653 -19.531 5.240 1.00 67.06 110 THR A N 1
ATOM 857 C CA . THR A 1 110 ? -4.538 -18.414 5.597 1.00 67.06 110 THR A CA 1
ATOM 858 C C . THR A 1 110 ? -6.012 -18.800 5.558 1.00 67.06 110 THR A C 1
ATOM 860 O O . THR A 1 110 ? -6.823 -18.150 6.211 1.00 67.06 110 THR A O 1
ATOM 863 N N . GLY A 1 111 ? -6.380 -19.833 4.792 1.00 66.81 111 GLY A N 1
ATOM 864 C CA . GLY A 1 111 ? -7.772 -20.219 4.548 1.00 66.81 111 GLY A CA 1
ATOM 865 C C . GLY A 1 111 ? -8.560 -19.218 3.694 1.00 66.81 111 GLY A C 1
ATOM 866 O O . GLY A 1 111 ? -9.721 -19.471 3.384 1.00 66.81 111 GLY A O 1
ATOM 867 N N . SER A 1 112 ? -7.951 -18.093 3.303 1.00 65.19 112 SER A N 1
ATOM 868 C CA . SER A 1 112 ? -8.570 -17.083 2.447 1.00 65.19 112 SER A CA 1
ATOM 869 C C . SER A 1 112 ? -8.427 -17.473 0.975 1.00 65.19 112 SER A C 1
ATOM 871 O O . SER A 1 112 ? -7.317 -17.819 0.553 1.00 65.19 112 SER A O 1
ATOM 873 N N . PRO A 1 113 ? -9.507 -17.380 0.176 1.00 64.94 113 PRO A N 1
ATOM 874 C CA . PRO A 1 113 ? -9.450 -17.711 -1.237 1.00 64.94 113 PRO A CA 1
ATOM 875 C C . PRO A 1 113 ? -8.468 -16.783 -1.950 1.00 64.94 113 PRO A C 1
ATOM 877 O O . PRO A 1 113 ? -8.447 -15.567 -1.747 1.00 64.94 113 PRO A O 1
ATOM 880 N N . ARG A 1 114 ? -7.638 -17.377 -2.802 1.00 68.94 114 ARG A N 1
ATOM 881 C CA . ARG A 1 114 ? -6.693 -16.652 -3.651 1.00 68.94 114 ARG A CA 1
ATOM 882 C C . ARG A 1 114 ? -7.388 -15.618 -4.538 1.00 68.94 114 ARG A C 1
ATOM 884 O O . ARG A 1 114 ? -8.537 -15.796 -4.945 1.00 68.94 114 ARG A O 1
ATOM 891 N N . LYS A 1 115 ? -6.632 -14.605 -4.965 1.00 70.50 115 LYS A N 1
ATOM 892 C CA . LYS A 1 115 ? -7.115 -13.639 -5.956 1.00 70.50 115 LYS A CA 1
ATOM 893 C C . LYS A 1 115 ? -6.007 -13.210 -6.910 1.00 70.50 115 LYS A C 1
ATOM 895 O O . LYS A 1 115 ? -4.878 -13.004 -6.476 1.00 70.50 115 LYS A O 1
ATOM 900 N N . TYR A 1 116 ? -6.311 -13.117 -8.205 1.00 78.00 116 TYR A N 1
ATOM 901 C CA . TYR A 1 116 ? -5.373 -12.685 -9.250 1.00 78.00 116 TYR A CA 1
ATOM 902 C C . TYR A 1 116 ? -5.831 -11.359 -9.845 1.00 78.00 116 TYR A C 1
ATOM 904 O O . TYR A 1 116 ? -6.888 -11.343 -10.472 1.00 78.00 116 TYR A O 1
ATOM 912 N N . VAL A 1 117 ? -5.038 -10.297 -9.670 1.00 82.06 117 VAL A N 1
ATOM 913 C CA . VAL A 1 117 ? -5.362 -8.922 -10.087 1.00 82.06 117 VAL A CA 1
ATOM 914 C C . VAL A 1 117 ? -4.872 -8.622 -11.496 1.00 82.06 117 VAL A C 1
ATOM 916 O O . VAL A 1 117 ? -3.684 -8.772 -11.785 1.00 82.06 117 VAL A O 1
ATOM 919 N N . GLY A 1 118 ? -5.781 -8.189 -12.375 1.00 85.75 118 GLY A N 1
ATOM 920 C CA . GLY A 1 118 ? -5.427 -7.704 -13.703 1.00 85.75 118 GLY A CA 1
ATOM 921 C C . GLY A 1 118 ? -4.777 -6.319 -13.654 1.00 85.75 118 GLY A C 1
ATOM 922 O O . GLY A 1 118 ? -5.139 -5.475 -12.842 1.00 85.75 118 GLY A O 1
ATOM 923 N N . LEU A 1 119 ? -3.846 -6.043 -14.574 1.00 88.62 119 LEU A N 1
ATOM 924 C CA . LEU A 1 119 ? -3.119 -4.765 -14.615 1.00 88.62 119 LEU A CA 1
ATOM 925 C C . LEU A 1 119 ? -4.052 -3.541 -14.694 1.00 88.62 119 LEU A C 1
ATOM 927 O O . LEU A 1 119 ? -3.862 -2.573 -13.962 1.00 88.62 119 LEU A O 1
ATOM 931 N N . ALA A 1 120 ? -5.067 -3.592 -15.560 1.00 87.25 120 ALA A N 1
ATOM 932 C CA . ALA A 1 120 ? -6.019 -2.493 -15.731 1.00 87.25 120 ALA A CA 1
ATOM 933 C C . ALA A 1 120 ? -6.831 -2.221 -14.451 1.00 87.25 120 ALA A C 1
ATOM 935 O O . ALA A 1 120 ? -7.136 -1.075 -14.130 1.00 87.25 120 ALA A O 1
ATOM 936 N N . GLU A 1 121 ? -7.150 -3.272 -13.697 1.00 85.88 121 GLU A N 1
ATOM 937 C CA . GLU A 1 121 ? -7.893 -3.172 -12.440 1.00 85.88 121 GLU A CA 1
ATOM 938 C C . GLU A 1 121 ? -7.017 -2.603 -11.328 1.00 85.88 121 GLU A C 1
ATOM 940 O O . GLU A 1 121 ? -7.490 -1.774 -10.554 1.00 85.88 121 GLU A O 1
ATOM 945 N N . THR A 1 122 ? -5.732 -2.973 -11.291 1.00 89.31 122 THR A N 1
ATOM 946 C CA . THR A 1 122 ? -4.747 -2.372 -10.384 1.00 89.31 122 THR A CA 1
ATOM 947 C C . THR A 1 122 ? -4.657 -0.866 -10.602 1.00 89.31 122 THR A C 1
ATOM 949 O O . THR A 1 122 ? -4.802 -0.100 -9.651 1.00 89.31 122 THR A O 1
ATOM 952 N N . ILE A 1 123 ? -4.454 -0.436 -11.853 1.00 90.81 123 ILE A N 1
ATOM 953 C CA . ILE A 1 123 ? -4.304 0.984 -12.203 1.00 90.81 123 ILE A CA 1
ATOM 954 C C . ILE A 1 123 ? -5.558 1.759 -11.794 1.00 90.81 123 ILE A C 1
ATOM 956 O O . ILE A 1 123 ? -5.465 2.733 -11.047 1.00 90.81 123 ILE A O 1
ATOM 960 N N . ARG A 1 124 ? -6.739 1.273 -12.190 1.00 89.19 124 ARG A N 1
ATOM 961 C CA . ARG A 1 124 ? -8.014 1.901 -11.832 1.00 89.19 124 ARG A CA 1
ATOM 962 C C . ARG A 1 124 ? -8.251 1.938 -10.321 1.00 89.19 124 ARG A C 1
ATOM 964 O O . ARG A 1 124 ? -8.732 2.942 -9.807 1.00 89.19 124 ARG A O 1
ATOM 971 N N . GLY A 1 125 ? -7.906 0.874 -9.598 1.00 88.62 125 GLY A N 1
ATOM 972 C CA . GLY A 1 125 ? -8.029 0.820 -8.141 1.00 88.62 125 GLY A CA 1
ATOM 973 C C . GLY A 1 125 ? -7.210 1.909 -7.448 1.00 88.62 125 GLY A C 1
ATOM 974 O O . GLY A 1 125 ? -7.738 2.629 -6.603 1.00 88.62 125 GLY A O 1
ATOM 975 N N . PHE A 1 126 ? -5.952 2.096 -7.859 1.00 92.00 126 PHE A N 1
ATOM 976 C CA . PHE A 1 126 ? -5.120 3.181 -7.333 1.00 92.00 126 PHE A CA 1
ATOM 977 C C . PHE A 1 126 ? -5.640 4.564 -7.731 1.00 92.00 126 PHE A C 1
ATOM 979 O O . PHE A 1 126 ? -5.643 5.462 -6.893 1.00 92.00 126 PHE A O 1
ATOM 986 N N . GLN A 1 127 ? -6.132 4.739 -8.958 1.00 92.19 127 GLN A N 1
ATOM 987 C CA . GLN A 1 127 ? -6.726 6.007 -9.392 1.00 92.19 127 GLN A CA 1
ATOM 988 C C . GLN A 1 127 ? -7.932 6.411 -8.537 1.00 92.19 127 GLN A C 1
ATOM 990 O O . GLN A 1 127 ? -8.017 7.574 -8.162 1.00 92.19 127 GLN A O 1
ATOM 995 N N . LEU A 1 128 ? -8.811 5.473 -8.165 1.00 89.88 128 LEU A N 1
ATOM 996 C CA . LEU A 1 128 ? -9.964 5.751 -7.292 1.00 89.88 128 LEU A CA 1
ATOM 997 C C . LEU A 1 128 ? -9.549 6.194 -5.878 1.00 89.88 128 LEU A C 1
ATOM 999 O O . LEU A 1 128 ? -10.209 7.024 -5.253 1.00 89.88 128 LEU A O 1
ATOM 1003 N N . ILE A 1 129 ? -8.445 5.646 -5.360 1.00 89.88 129 ILE A N 1
ATOM 1004 C CA . ILE A 1 129 ? -7.884 6.069 -4.068 1.00 89.88 129 ILE A CA 1
ATOM 1005 C C . ILE A 1 129 ? -7.260 7.467 -4.200 1.00 89.88 129 ILE A C 1
ATOM 1007 O O . ILE A 1 129 ? -7.446 8.319 -3.332 1.00 89.88 129 ILE A O 1
ATOM 1011 N N . LEU A 1 130 ? -6.544 7.726 -5.298 1.00 91.19 130 LEU A N 1
ATOM 1012 C CA . LEU A 1 130 ? -5.904 9.015 -5.566 1.00 91.19 130 LEU A CA 1
ATOM 1013 C C . LEU A 1 130 ? -6.924 10.133 -5.858 1.00 91.19 130 LEU A C 1
ATOM 1015 O O . LEU A 1 130 ? -6.699 11.274 -5.448 1.00 91.19 130 LEU A O 1
ATOM 1019 N N . SER A 1 131 ? -8.054 9.816 -6.504 1.00 89.25 131 SER A N 1
ATOM 1020 C CA . SER A 1 131 ? -9.114 10.764 -6.886 1.00 89.25 131 SER A CA 1
ATOM 1021 C C . SER A 1 131 ? -10.018 11.206 -5.729 1.00 89.25 131 SER A C 1
ATOM 1023 O O . SER A 1 131 ? -10.866 12.074 -5.931 1.00 89.25 131 SER A O 1
ATOM 1025 N N . ARG A 1 132 ? -9.807 10.675 -4.512 1.00 86.38 132 ARG A N 1
ATOM 1026 C CA . ARG A 1 132 ? -10.587 10.945 -3.282 1.00 86.38 132 ARG A CA 1
ATOM 1027 C C . ARG A 1 132 ? -12.003 10.363 -3.264 1.00 86.38 132 ARG A C 1
ATOM 1029 O O . ARG A 1 132 ? -12.748 10.583 -2.312 1.00 86.38 132 ARG A O 1
ATOM 1036 N N . GLU A 1 133 ? -12.382 9.570 -4.262 1.00 79.69 133 GLU A N 1
ATOM 1037 C CA . GLU A 1 133 ? -13.716 8.953 -4.328 1.00 79.69 133 GLU A CA 1
ATOM 1038 C C . GLU A 1 133 ? -13.968 7.953 -3.188 1.00 79.69 133 GLU A C 1
ATOM 1040 O O . GLU A 1 133 ? -15.112 7.715 -2.804 1.00 79.69 133 GLU A O 1
ATOM 1045 N N . LEU A 1 134 ? -12.900 7.397 -2.609 1.00 81.88 134 LEU A N 1
ATOM 1046 C CA . LEU A 1 134 ? -12.961 6.386 -1.552 1.00 81.88 134 LEU A CA 1
ATOM 1047 C C . LEU A 1 134 ? -12.569 6.923 -0.162 1.00 81.88 134 LEU A C 1
ATOM 1049 O O . LEU A 1 134 ? -12.280 6.147 0.756 1.00 81.88 134 LEU A O 1
ATOM 1053 N N . ASP A 1 135 ? -12.557 8.246 0.028 1.00 81.12 135 ASP A N 1
ATOM 1054 C CA . ASP A 1 135 ? -12.131 8.864 1.289 1.00 81.12 135 ASP A CA 1
ATOM 1055 C C . ASP A 1 135 ? -13.044 8.501 2.473 1.00 81.12 135 ASP A C 1
ATOM 1057 O O . ASP A 1 135 ? -12.548 8.286 3.579 1.00 81.12 135 ASP A O 1
ATOM 1061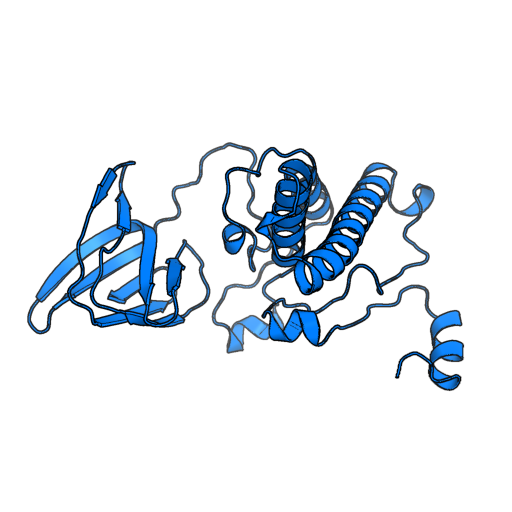 N N . GLY A 1 136 ? -14.343 8.302 2.229 1.00 77.44 136 GLY A N 1
ATOM 1062 C CA . GLY A 1 136 ? -15.315 7.903 3.255 1.00 77.44 136 GLY A CA 1
ATOM 1063 C C . GLY A 1 136 ? -15.213 6.449 3.737 1.00 77.44 136 GLY A C 1
ATOM 1064 O O . GLY A 1 136 ? -15.889 6.089 4.698 1.00 77.44 136 GLY A O 1
ATOM 1065 N N . LEU A 1 137 ? -14.401 5.605 3.090 1.00 77.31 137 LEU A N 1
ATOM 1066 C CA . LEU A 1 137 ? -14.219 4.206 3.489 1.00 77.31 137 LEU A CA 1
ATOM 1067 C C . LEU A 1 137 ? -13.073 4.055 4.506 1.00 77.31 137 LEU A C 1
ATOM 1069 O O . LEU A 1 137 ? -12.048 4.728 4.357 1.00 77.31 137 LEU A O 1
ATOM 1073 N N . PRO A 1 138 ? -13.195 3.164 5.508 1.00 76.94 138 PRO A N 1
ATOM 1074 C CA . PRO A 1 138 ? -12.110 2.876 6.442 1.00 76.94 138 PRO A CA 1
ATOM 1075 C C . PRO A 1 138 ? -10.968 2.099 5.765 1.00 76.94 138 PRO A C 1
ATOM 1077 O O . PRO A 1 138 ? -11.186 1.349 4.816 1.00 76.94 138 PRO A O 1
ATOM 1080 N N . GLU A 1 139 ? -9.743 2.249 6.275 1.00 76.19 139 GLU A N 1
ATOM 1081 C CA . GLU A 1 139 ? -8.530 1.631 5.707 1.00 76.19 139 GLU A CA 1
ATOM 1082 C C . GLU A 1 139 ? -8.565 0.096 5.678 1.00 76.19 139 GLU A C 1
ATOM 1084 O O . GLU A 1 139 ? -8.070 -0.511 4.731 1.00 76.19 139 GLU A O 1
ATOM 1089 N N . GLN A 1 140 ? -9.241 -0.527 6.648 1.00 71.75 140 GLN A N 1
ATOM 1090 C CA . GLN A 1 140 ? -9.374 -1.982 6.748 1.00 71.75 140 GLN A CA 1
ATOM 1091 C C . GLN A 1 140 ? -10.055 -2.600 5.517 1.00 71.75 140 GLN A C 1
ATOM 1093 O O . GLN A 1 140 ? -9.780 -3.745 5.171 1.00 71.75 140 GLN A O 1
ATOM 1098 N N . VAL A 1 141 ? -10.909 -1.836 4.819 1.00 71.31 141 VAL A N 1
ATOM 1099 C CA . VAL A 1 141 ? -11.569 -2.275 3.574 1.00 71.31 141 VAL A CA 1
ATOM 1100 C C . VAL A 1 141 ? -10.552 -2.552 2.473 1.00 71.31 141 VAL A C 1
ATOM 1102 O O . VAL A 1 141 ? -10.840 -3.336 1.578 1.00 71.31 141 VAL A O 1
ATOM 1105 N N . PHE A 1 142 ? -9.375 -1.929 2.531 1.00 78.25 142 PHE A N 1
ATOM 1106 C CA . PHE A 1 142 ? -8.322 -2.059 1.529 1.00 78.25 142 PHE A CA 1
ATOM 1107 C C . PHE A 1 142 ? -7.349 -3.205 1.827 1.00 78.25 142 PHE A C 1
ATOM 1109 O O . PHE A 1 142 ? -6.481 -3.485 1.007 1.00 78.25 142 PHE A O 1
ATOM 1116 N N . TYR A 1 143 ? -7.490 -3.897 2.959 1.00 76.81 143 TYR A N 1
ATOM 1117 C CA . TYR A 1 143 ? -6.603 -4.989 3.347 1.00 76.81 143 TYR A CA 1
ATOM 1118 C C . TYR A 1 143 ? -6.983 -6.315 2.664 1.00 76.81 143 TYR A C 1
ATOM 1120 O O . TYR A 1 143 ? -8.119 -6.771 2.763 1.00 76.81 143 TYR A O 1
ATOM 1128 N N . LEU A 1 144 ? -6.024 -6.951 1.978 1.00 68.69 144 LEU A N 1
ATOM 1129 C CA . LEU A 1 144 ? -6.132 -8.262 1.314 1.00 68.69 144 LEU A CA 1
ATOM 1130 C C . LEU A 1 144 ? -7.316 -8.422 0.335 1.00 68.69 144 LEU A C 1
ATOM 1132 O O . LEU A 1 144 ? -7.767 -9.536 0.070 1.00 68.69 144 LEU A O 1
ATOM 1136 N N . VAL A 1 145 ? -7.809 -7.334 -0.260 1.00 65.19 145 VAL A N 1
ATOM 1137 C CA . VAL A 1 145 ? -9.039 -7.354 -1.083 1.00 65.19 145 VAL A CA 1
ATOM 1138 C C . VAL A 1 145 ? -8.831 -7.910 -2.490 1.00 65.19 145 VAL A C 1
ATOM 1140 O O . VAL A 1 145 ? -9.800 -8.294 -3.150 1.00 65.19 145 VAL A O 1
ATOM 1143 N N . GLY A 1 146 ? -7.584 -7.921 -2.975 1.00 55.28 146 GLY A N 1
ATOM 1144 C CA . GLY A 1 146 ? -7.192 -8.452 -4.280 1.00 55.28 146 GLY A CA 1
ATOM 1145 C C . GLY A 1 146 ? -8.148 -8.103 -5.429 1.00 55.28 146 GLY A C 1
ATOM 1146 O O . GLY A 1 146 ? -8.435 -9.017 -6.170 1.00 55.28 146 GLY A O 1
ATOM 1147 N N . TYR A 1 147 ? -8.635 -6.850 -5.528 1.00 54.88 147 TYR A N 1
ATOM 1148 C CA . TYR A 1 147 ? -9.651 -6.214 -6.422 1.00 54.88 147 TYR A CA 1
ATOM 1149 C C . TYR A 1 147 ? -11.081 -6.807 -6.469 1.00 54.88 147 TYR A C 1
ATOM 1151 O O . TYR A 1 147 ? -11.363 -7.812 -7.100 1.00 54.88 147 TYR A O 1
ATOM 1159 N N . GLU A 1 148 ? -12.042 -6.125 -5.842 1.00 48.19 148 GLU A N 1
ATOM 1160 C CA . GLU A 1 148 ? -13.471 -6.092 -6.227 1.00 48.19 148 GLU A CA 1
ATOM 1161 C C . GLU A 1 148 ? -14.048 -4.729 -5.805 1.00 48.19 148 GLU A C 1
ATOM 1163 O O . GLU A 1 148 ? -15.013 -4.621 -5.062 1.00 48.19 148 GLU A O 1
ATOM 1168 N N . LEU A 1 149 ? -13.423 -3.640 -6.254 1.00 50.44 149 LEU A N 1
ATOM 1169 C CA . LEU A 1 149 ? -14.037 -2.314 -6.165 1.00 50.44 149 LEU A CA 1
ATOM 1170 C C . LEU A 1 149 ? -14.806 -2.086 -7.472 1.00 50.44 149 LEU A C 1
ATOM 1172 O O . LEU A 1 149 ? -14.345 -1.398 -8.383 1.00 50.44 149 LEU A O 1
ATOM 1176 N N . ARG A 1 150 ? -15.951 -2.769 -7.623 1.00 40.88 150 ARG A N 1
ATOM 1177 C CA . ARG A 1 150 ? -16.872 -2.519 -8.741 1.00 40.88 150 ARG A CA 1
ATOM 1178 C C . ARG A 1 150 ? -17.382 -1.079 -8.625 1.00 40.88 150 ARG A C 1
ATOM 1180 O O . ARG A 1 150 ? -17.854 -0.675 -7.567 1.00 40.88 150 ARG A O 1
ATOM 1187 N N . ASN A 1 151 ? -17.239 -0.308 -9.709 1.00 34.78 151 ASN A N 1
ATOM 1188 C CA . ASN A 1 151 ? -17.709 1.080 -9.840 1.00 34.78 151 ASN A CA 1
ATOM 1189 C C . ASN A 1 151 ? -19.167 1.180 -9.409 1.00 34.78 151 ASN A C 1
ATOM 1191 O O . ASN A 1 151 ? -19.998 0.863 -10.246 1.00 34.78 151 ASN A O 1
ATOM 1195 N N . GLY A 1 152 ? -19.475 1.625 -8.187 1.00 41.00 152 GLY A N 1
ATOM 1196 C CA . GLY A 1 152 ? -20.797 2.131 -7.774 1.00 41.00 152 GLY A CA 1
ATOM 1197 C C . GLY A 1 152 ? -22.038 1.258 -8.049 1.00 41.00 152 GLY A C 1
ATOM 1198 O O . GLY A 1 152 ? -23.138 1.620 -7.644 1.00 41.00 152 GLY A O 1
ATOM 1199 N N . GLU A 1 153 ? -21.900 0.113 -8.703 1.00 30.91 153 GLU A N 1
ATOM 1200 C CA . GLU A 1 153 ? -22.933 -0.838 -9.039 1.00 30.91 153 GLU A CA 1
ATOM 1201 C C . GLU A 1 153 ? -22.904 -1.841 -7.924 1.00 30.91 153 GLU A C 1
ATOM 1203 O O . GLU A 1 153 ? -22.111 -2.776 -7.954 1.00 30.91 153 GLU A O 1
ATOM 1208 N N . GLN A 1 154 ? -23.732 -1.520 -6.931 1.00 33.25 154 GLN A N 1
ATOM 1209 C CA . GLN A 1 154 ? -24.199 -2.387 -5.871 1.00 33.25 154 GLN A CA 1
ATOM 1210 C C . GLN A 1 154 ? -23.064 -3.224 -5.280 1.00 33.25 154 GLN A C 1
ATOM 1212 O O . GLN A 1 154 ? -22.630 -4.230 -5.835 1.00 33.25 154 GLN A O 1
ATOM 1217 N N . PHE A 1 155 ? -22.671 -2.873 -4.054 1.00 38.50 155 PHE A N 1
ATOM 1218 C CA . PHE A 1 155 ? -22.452 -3.927 -3.076 1.00 38.50 155 PHE A CA 1
ATOM 1219 C C . PHE A 1 155 ? -23.593 -4.945 -3.293 1.00 38.50 155 PHE A C 1
ATOM 1221 O O . PHE A 1 155 ? -24.708 -4.700 -2.836 1.00 38.50 155 PHE A O 1
ATOM 1228 N N . GLU A 1 156 ? -23.381 -6.038 -4.044 1.00 40.44 156 GLU A N 1
ATOM 1229 C CA . GLU A 1 156 ? -24.075 -7.280 -3.734 1.00 40.44 156 GLU A CA 1
ATOM 1230 C C . GLU A 1 156 ? -23.737 -7.412 -2.271 1.00 40.44 156 GLU A C 1
ATOM 1232 O O . GLU A 1 156 ? -22.554 -7.538 -1.958 1.00 40.44 156 GLU A O 1
ATOM 1237 N N . GLU A 1 157 ? -24.711 -7.110 -1.409 1.00 47.00 157 GLU A N 1
ATOM 1238 C CA . GLU A 1 157 ? -24.479 -6.892 0.008 1.00 47.00 157 GLU A CA 1
ATOM 1239 C C . GLU A 1 157 ? -23.820 -8.157 0.526 1.00 47.00 157 GLU A C 1
ATOM 1241 O O . GLU A 1 157 ? -24.486 -9.149 0.814 1.00 47.00 157 GLU A O 1
ATOM 1246 N N . MET A 1 158 ? -22.489 -8.165 0.548 1.00 51.88 158 MET A N 1
ATOM 1247 C CA . MET A 1 158 ? -21.754 -9.279 1.077 1.00 51.88 158 MET A CA 1
ATOM 1248 C C . MET A 1 158 ? -22.115 -9.223 2.550 1.00 51.88 158 MET A C 1
ATOM 1250 O O . MET A 1 158 ? -21.905 -8.221 3.232 1.00 51.88 158 MET A O 1
ATOM 1254 N N . THR A 1 159 ? -22.823 -10.246 2.996 1.00 56.22 159 THR A N 1
ATOM 1255 C CA . THR A 1 159 ? -23.316 -10.318 4.360 1.00 56.22 159 THR A CA 1
ATOM 1256 C C . THR A 1 159 ? -22.507 -11.351 5.109 1.00 56.22 159 THR A C 1
ATOM 1258 O O . THR A 1 159 ? -22.300 -12.462 4.622 1.00 56.22 159 THR A O 1
ATOM 1261 N N . LEU A 1 160 ? -22.104 -10.997 6.313 1.00 68.56 160 LEU A N 1
ATOM 1262 C CA . LEU A 1 160 ? -21.608 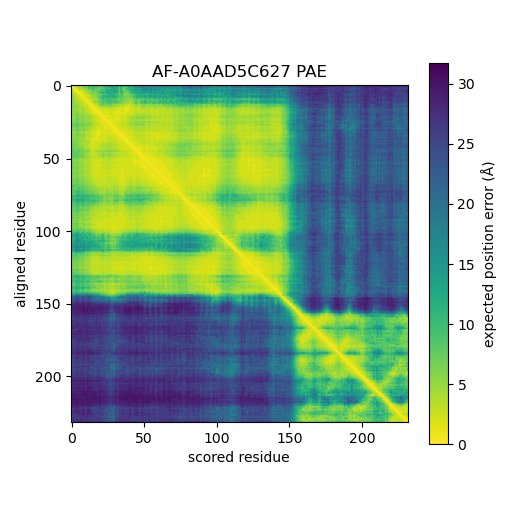-11.905 7.327 1.00 68.56 160 LEU A CA 1
ATOM 1263 C C . LEU A 1 160 ? -22.800 -12.604 7.978 1.00 68.56 160 LEU A C 1
ATOM 1265 O O . LEU A 1 160 ? -23.786 -11.946 8.294 1.00 68.56 160 LEU A O 1
ATOM 1269 N N . ASN A 1 161 ? -22.716 -13.902 8.229 1.00 73.81 161 ASN A N 1
ATOM 1270 C CA . ASN A 1 161 ? -23.654 -14.567 9.125 1.00 73.81 161 ASN A CA 1
ATOM 1271 C C . ASN A 1 161 ? -23.162 -14.331 10.555 1.00 73.81 161 ASN A C 1
ATOM 1273 O O . ASN A 1 161 ? -22.139 -14.880 10.957 1.00 73.81 161 ASN A O 1
ATOM 1277 N N . LEU A 1 162 ? -23.856 -13.475 11.301 1.00 76.94 162 LEU A N 1
ATOM 1278 C CA . LEU A 1 162 ? -23.567 -13.215 12.703 1.00 76.94 162 LEU A CA 1
ATOM 1279 C C . LEU A 1 162 ? -24.472 -14.070 13.580 1.00 76.94 162 LEU A C 1
ATOM 1281 O O . LEU A 1 162 ? -25.688 -13.880 13.591 1.00 76.94 162 LEU A O 1
ATOM 1285 N N . CYS A 1 163 ? -23.846 -14.923 14.379 1.00 74.31 163 CYS A N 1
ATOM 1286 C CA . CYS A 1 163 ? -24.476 -15.710 15.418 1.00 74.31 163 CYS A CA 1
ATOM 1287 C C . CYS A 1 163 ? -23.977 -15.231 16.790 1.00 74.31 163 CYS A C 1
ATOM 1289 O O . CYS A 1 163 ? -22.800 -15.375 17.108 1.00 74.31 163 CYS A O 1
ATOM 1291 N N . ALA A 1 164 ? -24.854 -14.641 17.603 1.00 72.19 164 ALA A N 1
ATOM 1292 C CA . ALA A 1 164 ? -24.545 -14.276 18.985 1.00 72.19 164 ALA A CA 1
ATOM 1293 C C . ALA A 1 164 ? -25.156 -15.305 19.938 1.00 72.19 164 ALA A C 1
ATOM 1295 O O . ALA A 1 164 ? -26.365 -15.567 19.905 1.00 72.19 164 ALA A O 1
ATOM 1296 N N . LEU A 1 165 ? -24.328 -15.879 20.802 1.00 73.12 165 LEU A N 1
ATOM 1297 C CA . LEU A 1 165 ? -24.666 -16.994 21.672 1.00 73.12 165 LEU A CA 1
ATOM 1298 C C . LEU A 1 165 ? -24.548 -16.597 23.148 1.00 73.12 165 LEU A C 1
ATOM 1300 O O . LEU A 1 165 ? -23.739 -15.779 23.563 1.00 73.12 165 LEU A O 1
ATOM 1304 N N . THR A 1 166 ? -25.366 -17.230 23.980 1.00 69.88 166 THR A N 1
ATOM 1305 C CA . THR A 1 166 ? -25.164 -17.296 25.436 1.00 69.88 166 THR A CA 1
ATOM 1306 C C . THR A 1 166 ? -24.955 -18.751 25.823 1.00 69.88 166 THR A C 1
ATOM 1308 O O . THR A 1 166 ? -25.209 -19.641 25.012 1.00 69.88 166 THR A O 1
ATOM 1311 N N . SER A 1 167 ? -24.572 -19.022 27.074 1.00 70.00 167 SER A N 1
ATOM 1312 C CA . SER A 1 167 ? -24.322 -20.389 27.563 1.00 70.00 167 SER A CA 1
ATOM 1313 C C . SER A 1 167 ? -25.452 -21.389 27.281 1.00 70.00 167 SER A C 1
ATOM 1315 O O . SER A 1 167 ? -25.187 -22.584 27.192 1.00 70.00 167 SER A O 1
ATOM 1317 N N . ASN A 1 168 ? -26.694 -20.915 27.120 1.00 70.19 168 ASN A N 1
ATOM 1318 C CA . ASN A 1 168 ? -27.873 -21.775 27.032 1.00 70.19 168 ASN A CA 1
ATOM 1319 C C . ASN A 1 168 ? -28.715 -21.588 25.755 1.00 70.19 168 ASN A C 1
ATOM 1321 O O . ASN A 1 168 ? -29.688 -22.321 25.584 1.00 70.19 168 ASN A O 1
ATOM 1325 N N . ARG A 1 169 ? -28.421 -20.603 24.891 1.00 70.00 169 ARG A N 1
ATOM 1326 C CA . ARG A 1 169 ? -29.216 -20.343 23.672 1.00 70.00 169 ARG A CA 1
ATOM 1327 C C . ARG A 1 169 ? -28.525 -19.418 22.676 1.00 70.00 169 ARG A C 1
ATOM 1329 O O . ARG A 1 169 ? -27.754 -18.542 23.074 1.00 70.00 169 ARG A O 1
ATOM 1336 N N . ILE A 1 170 ? -28.925 -19.552 21.412 1.00 75.06 170 ILE A N 1
ATOM 1337 C CA . ILE A 1 170 ? -28.705 -18.541 20.374 1.00 75.06 170 ILE A CA 1
ATOM 1338 C C . ILE A 1 170 ? -29.566 -17.321 20.708 1.00 75.06 170 ILE A C 1
ATOM 1340 O O . ILE A 1 170 ? -30.775 -17.445 20.911 1.00 75.06 170 ILE A O 1
ATOM 1344 N N . VAL A 1 171 ? -28.931 -16.160 20.829 1.00 75.19 171 VAL A N 1
ATOM 1345 C CA . VAL A 1 171 ? -29.592 -14.874 21.098 1.00 75.19 171 VAL A CA 1
ATOM 1346 C C . VAL A 1 171 ? -29.839 -14.116 19.802 1.00 75.19 171 VAL A C 1
ATOM 1348 O O . VAL A 1 171 ? -30.822 -13.384 19.704 1.00 75.19 171 VAL A O 1
ATOM 1351 N N . TRP A 1 172 ? -28.973 -14.306 18.809 1.00 71.38 172 TRP A N 1
ATOM 1352 C CA . TRP A 1 172 ? -29.078 -13.645 17.519 1.00 71.38 172 TRP A CA 1
ATOM 1353 C C . TRP A 1 172 ? -28.496 -14.522 16.416 1.00 71.38 172 TRP A C 1
ATOM 1355 O O . TRP A 1 172 ? -27.446 -15.118 16.622 1.00 71.38 172 TRP A O 1
ATOM 1365 N N . ASP A 1 173 ? -29.160 -14.577 15.266 1.00 79.62 173 ASP A N 1
ATOM 1366 C CA . ASP A 1 173 ? -28.673 -15.233 14.051 1.00 79.62 173 ASP A CA 1
ATOM 1367 C C . ASP A 1 173 ? -29.197 -14.439 12.851 1.00 79.62 173 ASP A C 1
ATOM 1369 O O . ASP A 1 173 ? -30.394 -14.457 12.546 1.00 79.62 173 ASP A O 1
ATOM 1373 N N . SER A 1 174 ? -28.334 -13.630 12.238 1.00 75.38 174 SER A N 1
ATOM 1374 C CA . SER A 1 174 ? -28.721 -12.844 11.070 1.00 75.38 174 SER A CA 1
ATOM 1375 C C . SER A 1 174 ? -27.552 -12.512 10.161 1.00 75.38 174 SER A C 1
ATOM 1377 O O . SER A 1 174 ? -26.399 -12.426 10.575 1.00 75.38 174 SER A O 1
ATOM 1379 N N . LYS A 1 175 ? -27.893 -12.178 8.919 1.00 76.38 175 LYS A N 1
ATOM 1380 C CA . LYS A 1 175 ? -26.976 -11.591 7.948 1.00 76.38 175 LYS A CA 1
ATOM 1381 C C . LYS A 1 175 ? -26.710 -10.116 8.263 1.00 76.38 175 LYS A C 1
ATOM 1383 O O . LYS A 1 175 ? -27.656 -9.340 8.326 1.00 76.38 175 LYS A O 1
ATOM 1388 N N . VAL A 1 176 ? -25.453 -9.728 8.461 1.00 71.31 176 VAL A N 1
ATOM 1389 C CA . VAL A 1 176 ? -25.022 -8.361 8.814 1.00 71.31 176 VAL A CA 1
ATOM 1390 C C . VAL A 1 176 ? -23.969 -7.858 7.827 1.00 71.31 176 VAL A C 1
ATOM 1392 O O . VAL A 1 176 ? -23.242 -8.655 7.243 1.00 71.31 176 VAL A O 1
ATOM 1395 N N . LYS A 1 177 ? -23.873 -6.540 7.624 1.00 67.12 177 LYS A N 1
ATOM 1396 C CA . LYS A 1 177 ? -22.889 -5.953 6.689 1.00 67.12 177 LYS A CA 1
ATOM 1397 C C . LYS A 1 177 ? -21.536 -5.707 7.339 1.00 67.12 177 LYS A C 1
ATOM 1399 O O . LYS A 1 177 ? -20.498 -5.901 6.725 1.00 67.12 177 LYS A O 1
ATOM 1404 N N . GLU A 1 178 ? -21.572 -5.265 8.584 1.00 68.88 178 GLU A N 1
ATOM 1405 C CA . GLU A 1 178 ? -20.396 -4.966 9.383 1.00 68.88 178 GLU A CA 1
ATOM 1406 C C . GLU A 1 178 ? -20.716 -5.212 10.852 1.00 68.88 178 GLU A C 1
ATOM 1408 O O . GLU A 1 178 ? -21.859 -5.047 11.304 1.00 68.88 178 GLU A O 1
ATOM 14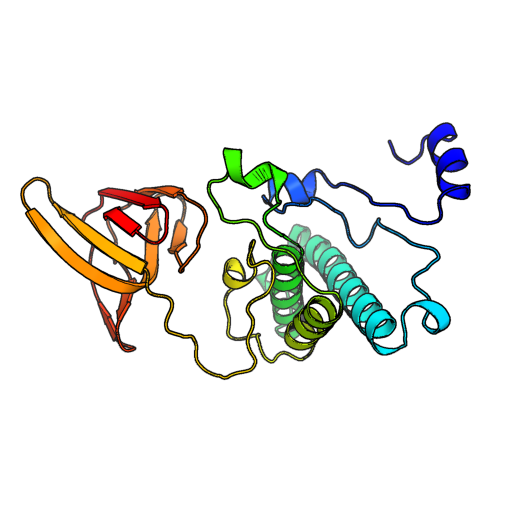13 N N . ILE A 1 179 ? -19.688 -5.604 11.592 1.00 75.00 179 ILE A N 1
ATOM 1414 C CA . ILE A 1 179 ? -19.731 -5.704 13.043 1.00 75.00 179 ILE A CA 1
ATOM 1415 C C . ILE A 1 179 ? -18.504 -5.014 13.619 1.00 75.00 179 ILE A C 1
ATOM 1417 O O . ILE A 1 179 ? -17.394 -5.185 13.122 1.00 75.00 179 ILE A O 1
ATOM 1421 N N . ILE A 1 180 ? -18.708 -4.241 14.678 1.00 75.25 180 ILE A N 1
ATOM 1422 C CA . ILE A 1 180 ? -17.624 -3.646 15.452 1.00 75.25 180 ILE A CA 1
ATOM 1423 C C . ILE A 1 180 ? -17.642 -4.282 16.839 1.00 75.25 180 ILE A C 1
ATOM 1425 O O . ILE A 1 180 ? -18.615 -4.154 17.588 1.00 75.25 180 ILE A O 1
ATOM 1429 N N . LEU A 1 181 ? -16.559 -4.982 17.161 1.00 73.12 181 LEU A N 1
ATOM 1430 C CA . LEU A 1 181 ? -16.320 -5.668 18.425 1.00 73.12 181 LEU A CA 1
ATOM 1431 C C . LEU A 1 181 ? -15.478 -4.771 19.331 1.00 73.12 181 LEU A C 1
ATOM 1433 O O . LEU A 1 181 ? -14.483 -4.215 18.885 1.00 73.12 181 LEU A O 1
ATOM 1437 N N . SER A 1 182 ? -15.836 -4.639 20.606 1.00 70.00 182 SER A N 1
ATOM 1438 C CA . SER A 1 182 ? -14.947 -4.032 21.607 1.00 70.00 182 SER A CA 1
ATOM 1439 C C . SER A 1 182 ? -14.049 -5.114 22.201 1.00 70.00 182 SER A C 1
ATOM 1441 O O . SER A 1 182 ? -14.545 -6.114 22.708 1.00 70.00 182 SER A O 1
ATOM 1443 N N . THR A 1 183 ? -12.737 -4.935 22.129 1.00 71.69 183 THR A N 1
ATOM 1444 C CA . THR A 1 183 ? -11.734 -5.855 22.682 1.00 71.69 183 THR A CA 1
ATOM 1445 C C . THR A 1 183 ? -10.854 -5.132 23.698 1.00 71.69 183 THR A C 1
ATOM 1447 O O . THR A 1 183 ? -10.851 -3.905 23.754 1.00 71.69 183 THR A O 1
ATOM 1450 N N . ASN A 1 184 ? -10.072 -5.897 24.459 1.00 63.84 184 ASN A N 1
ATOM 1451 C CA . ASN A 1 184 ? -9.139 -5.403 25.482 1.00 63.84 184 ASN A CA 1
ATOM 1452 C C . ASN A 1 184 ? -8.038 -4.459 24.974 1.00 63.84 184 ASN A C 1
ATOM 1454 O O . ASN A 1 184 ? -7.319 -3.863 25.776 1.00 63.84 184 ASN A O 1
ATOM 1458 N N . SER A 1 185 ? -7.868 -4.377 23.657 1.00 56.41 185 SER A N 1
ATOM 1459 C CA . SER A 1 185 ? -6.832 -3.591 22.999 1.00 56.41 185 SER A CA 1
ATOM 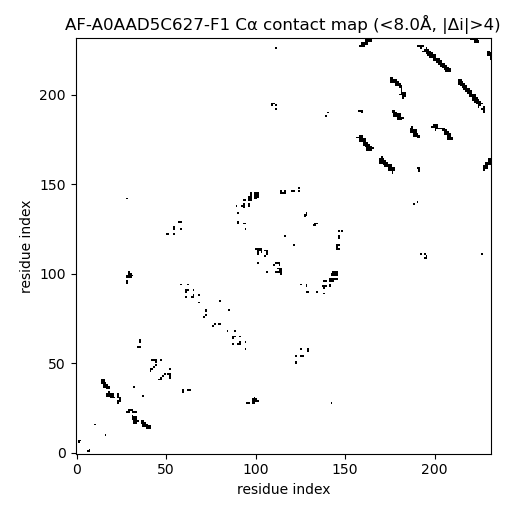1460 C C . SER A 1 185 ? -7.388 -2.432 22.182 1.00 56.41 185 SER A C 1
ATOM 1462 O O . SER A 1 185 ? -6.617 -1.506 21.993 1.00 56.41 185 SER A O 1
ATOM 1464 N N . GLU A 1 186 ? -8.662 -2.472 21.739 1.00 73.50 186 GLU A N 1
ATOM 1465 C CA . GLU A 1 186 ? -9.426 -1.403 21.049 1.00 73.50 186 GLU A CA 1
ATOM 1466 C C . GLU A 1 186 ? -10.727 -1.960 20.403 1.00 73.50 186 GLU A C 1
ATOM 1468 O O . GLU A 1 186 ? -11.199 -3.046 20.753 1.00 73.50 186 GLU A O 1
ATOM 1473 N N . GLN A 1 187 ? -11.353 -1.225 19.470 1.00 73.19 187 GLN A N 1
ATOM 1474 C CA . GLN A 1 187 ? -12.446 -1.726 18.627 1.00 73.19 187 GLN A CA 1
ATOM 1475 C C . GLN A 1 187 ? -11.918 -2.447 17.377 1.00 73.19 187 GLN A C 1
ATOM 1477 O O . GLN A 1 187 ? -11.052 -1.933 16.680 1.00 73.19 187 GLN A O 1
ATOM 1482 N N . ILE A 1 188 ? -12.492 -3.605 17.047 1.00 75.56 188 ILE A N 1
ATOM 1483 C CA . ILE A 1 188 ? -12.192 -4.371 15.832 1.00 75.56 188 ILE A CA 1
ATOM 1484 C C . ILE A 1 188 ? -13.416 -4.361 14.919 1.00 75.56 188 ILE A C 1
ATOM 1486 O O . ILE A 1 188 ? -14.473 -4.867 15.295 1.00 75.56 188 ILE A O 1
ATOM 1490 N N . GLY A 1 189 ? -13.273 -3.814 13.712 1.00 75.19 189 GLY A N 1
ATOM 1491 C CA . GLY A 1 189 ? -14.277 -3.915 12.652 1.00 75.19 189 GLY A CA 1
ATOM 1492 C C . GLY A 1 189 ? -14.083 -5.188 11.829 1.00 75.19 189 GLY A C 1
ATOM 1493 O O . GLY A 1 189 ? -12.990 -5.433 11.328 1.00 75.19 189 GLY A O 1
ATOM 1494 N N . VAL A 1 190 ? -15.135 -5.990 11.667 1.00 73.12 190 VAL A N 1
ATOM 1495 C CA . VAL A 1 190 ? -15.125 -7.196 10.831 1.00 73.12 190 VAL A CA 1
ATOM 1496 C C . VAL A 1 190 ? -16.110 -7.023 9.680 1.00 73.12 190 VAL A C 1
ATOM 1498 O O . VAL A 1 190 ? -17.274 -6.664 9.876 1.00 73.12 190 VAL A O 1
ATOM 1501 N N . LEU A 1 191 ? -15.611 -7.295 8.476 1.00 72.88 191 LEU A N 1
ATOM 1502 C CA . LEU A 1 191 ? -16.310 -7.172 7.200 1.00 72.88 191 LEU A CA 1
ATOM 1503 C C . LEU A 1 191 ? -16.386 -8.532 6.492 1.00 72.88 191 LEU A C 1
ATOM 1505 O O . LEU A 1 191 ? -15.665 -9.464 6.857 1.00 72.88 191 LEU A O 1
ATOM 1509 N N . PRO A 1 192 ? -17.240 -8.681 5.471 1.00 65.94 192 PRO A N 1
ATOM 1510 C CA . PRO A 1 192 ? -17.232 -9.865 4.627 1.00 65.94 192 PRO A CA 1
ATOM 1511 C C . PRO A 1 192 ? -15.841 -10.115 4.042 1.00 65.94 192 PRO A C 1
ATOM 1513 O O . PRO A 1 192 ? -15.149 -9.199 3.609 1.00 65.94 192 PRO A O 1
ATOM 1516 N N . ASN A 1 193 ? -15.448 -11.381 4.031 1.00 60.22 193 ASN A N 1
ATOM 1517 C CA . ASN A 1 193 ? -14.156 -11.928 3.626 1.00 60.22 193 ASN A CA 1
ATOM 1518 C C . ASN A 1 193 ? -12.972 -11.490 4.498 1.00 60.22 193 ASN A C 1
ATOM 1520 O O . ASN A 1 193 ? -11.819 -11.661 4.101 1.00 60.22 193 ASN A O 1
ATOM 1524 N N . HIS A 1 194 ? -13.237 -10.971 5.700 1.00 63.34 194 HIS A N 1
ATOM 1525 C CA . HIS A 1 194 ? -12.186 -10.673 6.662 1.00 63.34 194 HIS A CA 1
ATOM 1526 C C . HIS A 1 194 ? -11.397 -11.939 7.030 1.00 63.34 194 HIS A C 1
ATOM 1528 O O . HIS A 1 194 ? -11.959 -13.032 7.160 1.00 63.34 194 HIS A O 1
ATOM 1534 N N . ALA A 1 195 ? -10.086 -11.776 7.231 1.00 59.16 195 ALA A N 1
ATOM 1535 C CA . ALA A 1 195 ? -9.213 -12.850 7.687 1.00 59.16 195 ALA A CA 1
ATOM 1536 C C . ALA A 1 195 ? -9.767 -13.499 8.974 1.00 59.16 195 ALA A C 1
ATOM 1538 O O . ALA A 1 195 ? -10.312 -12.779 9.823 1.00 59.16 195 ALA A O 1
ATOM 1539 N N . PRO A 1 196 ? -9.637 -14.830 9.147 1.00 66.56 196 PRO A N 1
ATOM 1540 C CA . PRO A 1 196 ? -10.102 -15.496 10.353 1.00 66.56 196 PRO A CA 1
ATOM 1541 C C . PRO A 1 196 ? -9.433 -14.930 11.609 1.00 66.56 196 PRO A C 1
ATOM 1543 O O . PRO A 1 196 ? -8.209 -14.842 11.684 1.00 66.56 196 PRO A O 1
ATOM 1546 N N . ILE A 1 197 ? -10.238 -14.568 12.606 1.00 73.12 197 ILE A N 1
ATOM 1547 C CA . ILE A 1 197 ? -9.775 -14.001 13.878 1.00 73.12 197 ILE A CA 1
ATOM 1548 C C . ILE A 1 197 ? -10.492 -14.709 15.022 1.00 73.12 197 ILE A C 1
ATOM 1550 O O . ILE A 1 197 ? -11.695 -14.953 14.951 1.00 73.12 197 ILE A O 1
ATOM 1554 N N . ALA A 1 198 ? -9.757 -15.006 16.091 1.00 72.06 198 ALA A N 1
ATOM 1555 C CA . ALA A 1 198 ? -10.315 -15.387 17.381 1.00 72.06 198 ALA A CA 1
ATOM 1556 C C . ALA A 1 198 ? -9.813 -14.390 18.429 1.00 72.06 198 ALA A C 1
ATOM 1558 O O . ALA A 1 198 ? -8.603 -14.233 18.591 1.00 72.06 198 ALA A O 1
ATOM 1559 N N . THR A 1 199 ? -10.724 -13.697 19.109 1.00 73.44 199 THR A N 1
ATOM 1560 C CA . THR A 1 199 ? -10.370 -12.652 20.077 1.00 73.44 199 THR A CA 1
ATOM 1561 C C . THR A 1 199 ? -11.297 -12.655 21.290 1.00 73.44 199 THR A C 1
ATOM 1563 O O . THR A 1 199 ? -12.451 -13.082 21.208 1.00 73.44 199 THR A O 1
ATOM 1566 N N . ALA A 1 200 ? -10.783 -12.185 22.426 1.00 70.25 200 ALA A N 1
ATOM 1567 C CA . ALA A 1 200 ? -11.589 -11.913 23.608 1.00 70.25 200 ALA A CA 1
ATOM 1568 C C . ALA A 1 200 ? -12.337 -10.585 23.419 1.00 70.25 200 ALA A C 1
ATOM 1570 O O . ALA A 1 200 ? -11.756 -9.590 22.982 1.00 70.25 200 ALA A O 1
ATOM 1571 N N . VAL A 1 201 ? -13.628 -10.581 23.737 1.00 74.44 201 VAL A N 1
ATOM 1572 C CA . VAL A 1 201 ? -14.509 -9.416 23.618 1.00 74.44 201 VAL A CA 1
ATOM 1573 C C . VAL A 1 201 ? -14.753 -8.862 25.013 1.00 74.44 201 VAL A C 1
ATOM 1575 O O . VAL A 1 201 ? -15.194 -9.589 25.908 1.00 74.44 201 VAL A O 1
ATOM 1578 N N . ASP A 1 202 ? -14.484 -7.575 25.185 1.00 66.88 202 ASP A N 1
ATOM 1579 C CA . ASP A 1 202 ? -14.736 -6.866 26.433 1.00 66.88 202 ASP A CA 1
ATOM 1580 C C . ASP A 1 202 ? -16.229 -6.566 26.608 1.00 66.88 202 ASP A C 1
ATOM 1582 O O . ASP A 1 202 ? -17.022 -6.562 25.662 1.00 66.88 202 ASP A O 1
ATOM 1586 N N . ILE A 1 203 ? -16.628 -6.299 27.851 1.00 63.34 203 ILE A N 1
ATOM 1587 C CA . ILE A 1 203 ? -17.981 -5.834 28.165 1.00 63.34 203 ILE A CA 1
ATOM 1588 C C . ILE A 1 203 ? -18.174 -4.462 27.503 1.00 63.34 203 ILE A C 1
ATOM 1590 O O . ILE A 1 203 ? -17.504 -3.497 27.868 1.00 63.34 203 ILE A O 1
ATOM 1594 N N . GLY A 1 204 ? -19.086 -4.360 26.532 1.00 60.75 204 GLY A N 1
ATOM 1595 C CA . GLY A 1 204 ? -19.196 -3.172 25.686 1.00 60.75 204 GLY A CA 1
ATOM 1596 C C . GLY A 1 204 ? -20.400 -3.166 24.742 1.00 60.75 204 GLY A C 1
ATOM 1597 O O . GLY A 1 204 ? -21.213 -4.088 24.704 1.00 60.75 204 GLY A O 1
ATOM 1598 N N . ILE A 1 205 ? -20.549 -2.086 23.973 1.00 57.53 205 ILE A N 1
ATOM 1599 C CA . ILE A 1 205 ? -21.639 -1.940 22.998 1.00 57.53 205 ILE A CA 1
ATOM 1600 C C . ILE A 1 205 ? -21.202 -2.593 21.688 1.00 57.53 205 ILE A C 1
ATOM 1602 O O . ILE A 1 205 ? -20.313 -2.080 21.009 1.00 57.53 205 ILE A O 1
ATOM 1606 N N . LEU A 1 206 ? -21.847 -3.700 21.319 1.00 61.22 206 LEU A N 1
ATOM 1607 C CA . LEU A 1 206 ? -21.663 -4.316 20.012 1.00 61.22 206 LEU A CA 1
ATOM 1608 C C . LEU A 1 206 ? -22.440 -3.529 18.966 1.00 61.22 206 LEU A C 1
ATOM 1610 O O . LEU A 1 206 ? -23.670 -3.537 18.940 1.00 61.22 206 LEU A O 1
ATOM 1614 N N . ARG A 1 207 ? -21.721 -2.884 18.057 1.00 59.75 207 ARG A N 1
ATOM 1615 C CA . ARG A 1 207 ? -22.350 -2.138 16.972 1.00 59.75 207 ARG A CA 1
ATOM 1616 C C . ARG A 1 207 ? -22.488 -3.048 15.760 1.00 59.75 207 ARG A C 1
ATOM 1618 O O . ARG A 1 207 ? -21.517 -3.304 15.055 1.00 59.75 207 ARG A O 1
ATOM 1625 N N . ILE A 1 208 ? -23.703 -3.542 15.552 1.00 62.69 208 ILE A N 1
ATOM 1626 C CA . ILE A 1 208 ? -24.108 -4.250 14.338 1.00 62.69 208 ILE A CA 1
ATOM 1627 C C . ILE A 1 208 ? -24.815 -3.240 13.442 1.00 62.69 208 ILE A C 1
ATOM 1629 O O . ILE A 1 208 ? -25.727 -2.552 13.911 1.00 62.69 208 ILE A O 1
ATOM 1633 N N . ARG A 1 209 ? -24.431 -3.165 12.166 1.00 51.84 209 ARG A N 1
ATOM 1634 C CA . ARG A 1 209 ? -25.185 -2.392 11.175 1.00 51.84 209 ARG A CA 1
ATOM 1635 C C . ARG A 1 209 ? -26.071 -3.314 10.350 1.00 51.84 209 ARG A C 1
ATOM 1637 O O . ARG A 1 209 ? -25.587 -4.148 9.579 1.00 51.84 209 ARG A O 1
ATOM 1644 N N . LEU A 1 210 ? -27.378 -3.120 10.494 1.00 50.47 210 LEU A N 1
ATOM 1645 C CA . LEU A 1 210 ? -28.411 -3.822 9.738 1.00 50.47 210 LEU A CA 1
ATOM 1646 C C . LEU A 1 210 ? -29.387 -2.776 9.191 1.00 50.47 210 LEU A C 1
ATOM 1648 O O . LEU A 1 210 ? -29.938 -2.001 9.965 1.00 50.47 210 LEU A O 1
ATOM 1652 N N . ASN A 1 211 ? -29.575 -2.715 7.869 1.00 47.69 211 ASN A N 1
ATOM 1653 C CA . ASN A 1 211 ? -30.503 -1.771 7.220 1.00 47.69 211 ASN A CA 1
ATOM 1654 C C . ASN A 1 211 ? -30.344 -0.302 7.691 1.00 47.69 211 ASN A C 1
ATOM 1656 O O . ASN A 1 211 ? -31.331 0.368 7.980 1.00 47.69 211 ASN A O 1
ATOM 1660 N N . ASP A 1 212 ? -29.096 0.173 7.817 1.00 48.78 212 ASP A N 1
ATOM 1661 C CA . ASP A 1 212 ? -28.723 1.523 8.293 1.00 48.78 212 ASP A CA 1
ATOM 1662 C C . ASP A 1 212 ? -29.139 1.888 9.733 1.00 48.78 212 ASP A C 1
ATOM 1664 O O . ASP A 1 212 ? -29.082 3.053 10.129 1.00 48.78 212 ASP A O 1
ATOM 1668 N N . GLN A 1 213 ? -29.471 0.895 10.561 1.00 38.25 213 GLN A N 1
ATOM 1669 C CA . GLN A 1 213 ? -29.681 1.067 11.999 1.00 38.25 213 GLN A CA 1
ATOM 1670 C C . GLN A 1 213 ? -28.584 0.371 12.816 1.00 38.25 213 GLN A C 1
ATOM 1672 O O . GLN A 1 213 ? -28.142 -0.732 12.489 1.00 38.25 213 GLN A O 1
ATOM 1677 N N . TRP A 1 214 ? -28.155 1.039 13.892 1.00 47.12 214 TRP A N 1
ATOM 1678 C CA . TRP A 1 214 ? -27.144 0.566 14.839 1.00 47.12 214 TRP A CA 1
ATOM 1679 C C . TRP A 1 214 ? -27.816 0.045 16.104 1.00 47.12 214 TRP A C 1
ATOM 1681 O O . TRP A 1 214 ? -28.471 0.828 16.789 1.00 47.12 214 TRP A O 1
ATOM 1691 N N . LEU A 1 215 ? -27.632 -1.229 16.460 1.00 48.59 215 LEU A N 1
ATOM 1692 C CA . LEU A 1 215 ? -28.126 -1.766 17.736 1.00 48.59 215 LEU A CA 1
ATOM 1693 C C . LEU A 1 215 ? -27.337 -3.003 18.197 1.00 48.59 215 LEU A C 1
ATOM 1695 O O . LEU A 1 215 ? -27.162 -3.928 17.409 1.00 48.59 215 LEU A O 1
ATOM 1699 N N . MET A 1 216 ? -26.919 -2.996 19.476 1.00 56.69 216 MET A N 1
ATOM 1700 C CA . MET A 1 216 ? -26.844 -4.099 20.469 1.00 56.69 216 MET A CA 1
ATOM 1701 C C . MET A 1 216 ? -25.798 -3.812 21.574 1.00 56.69 216 MET A C 1
ATOM 1703 O O . MET A 1 216 ? -24.895 -2.998 21.414 1.00 56.69 216 MET A O 1
ATOM 1707 N N . ALA A 1 217 ? -25.929 -4.468 22.732 1.00 51.34 217 ALA A N 1
ATOM 1708 C CA . ALA A 1 217 ? -24.964 -4.429 23.839 1.00 51.34 217 ALA A CA 1
ATOM 1709 C C . ALA A 1 217 ? -24.517 -5.859 24.179 1.00 51.34 217 ALA A C 1
ATOM 1711 O O . ALA A 1 217 ? -25.356 -6.757 24.249 1.00 51.34 217 ALA A O 1
ATOM 1712 N N . LEU A 1 218 ? -23.213 -6.071 24.374 1.00 56.69 218 LEU A N 1
ATOM 1713 C CA . LEU A 1 218 ? -22.602 -7.368 24.671 1.00 56.69 218 LEU A CA 1
ATOM 1714 C C . LEU A 1 218 ? -22.017 -7.356 26.084 1.00 56.69 218 LEU A C 1
ATOM 1716 O O . LEU A 1 218 ? -21.305 -6.434 26.475 1.00 56.69 218 LEU A O 1
ATOM 1720 N N . MET A 1 219 ? -22.289 -8.404 26.858 1.00 53.19 219 MET A N 1
ATOM 1721 C CA . MET A 1 219 ? -21.779 -8.553 28.228 1.00 53.19 219 MET A CA 1
ATOM 1722 C C . MET A 1 219 ? -20.399 -9.241 28.279 1.00 53.19 219 MET A C 1
ATOM 1724 O O . MET A 1 219 ? -20.100 -9.936 29.248 1.00 53.19 219 MET A O 1
ATOM 1728 N N . GLY A 1 220 ? -19.562 -9.043 27.252 1.00 62.00 220 GLY A N 1
ATOM 1729 C CA . GLY A 1 220 ? -18.264 -9.713 27.085 1.00 62.00 220 GLY A CA 1
ATOM 1730 C C . GLY A 1 220 ? -18.376 -11.164 26.592 1.00 62.00 220 GLY A C 1
ATOM 1731 O O . GLY A 1 220 ? -19.466 -11.738 26.581 1.00 62.00 220 GLY A O 1
ATOM 1732 N N . GLY A 1 221 ? -17.259 -11.755 26.153 1.00 71.38 221 GLY A N 1
ATOM 1733 C CA . GLY A 1 221 ? -17.233 -13.114 25.593 1.00 71.38 221 GLY A CA 1
ATOM 1734 C C . GLY A 1 221 ? -16.008 -13.409 24.723 1.00 71.38 221 GLY A C 1
ATOM 1735 O O . GLY A 1 221 ? -14.946 -12.815 24.903 1.00 71.38 221 GLY A O 1
ATOM 1736 N N . PHE A 1 222 ? -16.153 -14.327 23.767 1.00 58.12 222 PHE A N 1
ATOM 1737 C CA . PHE A 1 222 ? -15.129 -14.634 22.765 1.00 58.12 222 PHE A CA 1
ATOM 1738 C C . PHE A 1 222 ? -15.756 -14.558 21.379 1.00 58.12 222 PHE A C 1
ATOM 1740 O O . PHE A 1 222 ? -16.738 -15.240 21.121 1.00 58.12 222 PHE A O 1
ATOM 1747 N N . ALA A 1 223 ? -15.160 -13.781 20.480 1.00 64.88 223 ALA A N 1
ATOM 1748 C CA . ALA A 1 223 ? -15.590 -13.724 19.092 1.00 64.88 223 ALA A CA 1
ATOM 1749 C C . ALA A 1 223 ? -14.667 -14.574 18.224 1.00 64.88 223 ALA A C 1
ATOM 1751 O O . ALA A 1 223 ? -13.440 -14.462 18.296 1.00 64.88 223 ALA A O 1
ATOM 1752 N N . ARG A 1 224 ? -15.262 -15.394 17.360 1.00 59.72 224 ARG A N 1
ATOM 1753 C CA . ARG A 1 224 ? -14.576 -16.125 16.298 1.00 59.72 224 ARG A CA 1
ATOM 1754 C C . ARG A 1 224 ? -15.173 -15.735 14.956 1.00 59.72 224 ARG A C 1
ATOM 1756 O O . ARG A 1 224 ? -16.373 -15.861 14.759 1.00 59.72 224 ARG A O 1
ATOM 1763 N N . THR A 1 225 ? -14.321 -15.327 14.025 1.00 59.91 225 THR A N 1
ATOM 1764 C CA . THR A 1 225 ? -14.670 -15.087 12.621 1.00 59.91 225 THR A CA 1
ATOM 1765 C C . THR A 1 225 ? -13.990 -16.136 11.752 1.00 59.91 225 THR A C 1
ATOM 1767 O O . THR A 1 225 ? -12.779 -16.326 11.857 1.00 59.91 225 THR A O 1
ATOM 1770 N N . CYS A 1 226 ? -14.742 -16.826 10.897 1.00 51.50 226 CYS A N 1
ATOM 1771 C CA . CYS A 1 226 ? -14.201 -17.732 9.884 1.00 51.50 226 CYS A CA 1
ATOM 1772 C C . CYS A 1 226 ? -15.178 -17.842 8.709 1.00 51.50 226 CYS A C 1
ATOM 1774 O O . CYS A 1 226 ? -16.362 -18.047 8.936 1.00 51.50 226 CYS A O 1
ATOM 1776 N N . ASN A 1 227 ? -14.707 -17.732 7.462 1.00 62.16 227 ASN A N 1
ATOM 1777 C CA . ASN A 1 227 ? -15.531 -17.929 6.257 1.00 62.16 227 ASN A CA 1
ATOM 1778 C C . ASN A 1 227 ? -16.856 -17.136 6.250 1.00 62.16 227 ASN A C 1
ATOM 1780 O O . ASN A 1 227 ? -17.904 -17.672 5.900 1.00 62.16 227 ASN A O 1
ATOM 1784 N N . ASN A 1 228 ? -16.814 -15.861 6.645 1.00 65.00 228 ASN A N 1
ATOM 1785 C CA . ASN A 1 228 ? -17.983 -14.973 6.767 1.00 65.00 228 ASN A CA 1
ATOM 1786 C C . ASN A 1 228 ? -19.008 -15.385 7.824 1.00 65.00 228 ASN A C 1
ATOM 1788 O O . ASN A 1 228 ? -20.097 -14.821 7.874 1.00 65.00 228 ASN A O 1
ATOM 1792 N N . GLU A 1 229 ? -18.658 -16.328 8.686 1.00 62.72 229 GLU A N 1
ATOM 1793 C CA . GLU A 1 229 ? -19.421 -16.691 9.864 1.00 62.72 229 GLU A CA 1
ATOM 1794 C C . GLU A 1 229 ? -18.740 -16.086 11.090 1.00 62.72 229 GLU A C 1
ATOM 1796 O O . GLU A 1 229 ? -17.540 -16.273 11.317 1.00 62.72 229 GLU A O 1
ATOM 1801 N N . ILE A 1 230 ? -19.501 -15.317 11.861 1.00 67.81 230 ILE A N 1
ATOM 1802 C CA . ILE A 1 230 ? -19.047 -14.691 13.096 1.00 67.81 230 ILE A CA 1
ATOM 1803 C C . ILE A 1 230 ? -19.861 -15.285 14.228 1.00 67.81 230 ILE A C 1
ATOM 1805 O O . ILE A 1 230 ? -21.080 -15.159 14.249 1.00 67.81 230 ILE A O 1
ATOM 1809 N N . THR A 1 231 ? -19.184 -15.920 15.174 1.00 68.12 231 THR A N 1
ATOM 1810 C CA . THR A 1 231 ? -19.783 -16.404 16.416 1.00 68.12 231 THR A CA 1
ATOM 1811 C C . THR A 1 231 ? -19.267 -15.555 17.565 1.00 68.12 231 THR A C 1
ATOM 1813 O O . THR A 1 231 ? -18.049 -15.471 17.732 1.00 68.12 231 THR A O 1
ATOM 1816 N N . VAL A 1 232 ? -20.162 -14.928 18.327 1.00 70.44 232 VAL A N 1
ATOM 1817 C CA . VAL A 1 232 ? -19.828 -14.134 19.525 1.00 70.44 232 VAL A CA 1
ATOM 1818 C C . VAL A 1 232 ? -20.501 -14.707 20.759 1.00 70.44 232 VAL A C 1
ATOM 1820 O O . VAL A 1 232 ? -21.682 -15.100 20.631 1.00 70.44 232 VAL A O 1
#

Solvent-accessible surface area (backbone atoms only — not comparable to full-atom values): 13225 Å² total; per-residue (Å²): 120,85,82,40,69,71,55,52,61,53,56,77,75,48,63,58,47,84,35,75,35,68,72,40,43,75,72,68,32,38,64,30,60,34,76,80,77,28,48,50,76,62,79,38,45,94,72,60,34,59,69,51,41,53,52,50,50,51,53,45,52,43,48,50,52,33,56,55,47,50,59,48,33,76,75,71,39,72,83,79,53,52,73,68,52,52,52,44,41,56,48,32,51,27,51,58,27,50,62,13,40,42,43,75,82,44,24,89,79,63,71,50,78,55,50,84,73,52,71,72,56,52,50,51,54,51,46,41,56,73,71,54,78,51,66,91,54,66,50,72,72,30,47,53,51,36,80,80,82,62,80,89,64,63,80,74,73,56,52,20,41,38,33,33,56,54,102,87,45,79,76,43,78,45,73,28,52,38,38,36,43,38,32,92,87,50,77,47,80,48,48,54,78,48,77,65,45,76,46,62,30,39,71,38,65,32,43,34,40,49,97,93,41,78,61,56,76,41,88,41,52,54,36,39,39,47,93,36,34,33,43,58

Mean predicted aligned error: 14.36 Å

Organism: Ambrosia artemisiifolia (NCBI:txid4212)

pLDDT: mean 77.17, std 15.26, range [30.91, 96.5]

InterPro domains:
  IPR000194 ATPase, F1/V1/A1 complex, alpha/beta subunit, nucleotide-binding domain [PF00006] (1-40)
  IPR001469 ATP synthase, F1 complex, delta/epsilon subunit [cd12152] (158-232)
  IPR020003 ATPase, alpha/beta subunit, nucleotide-binding domain, active site [PS00152] (31-40)
  IPR020546 ATP synthase, F1 complex, delta/epsilon subunit, N-terminal [PF02823] (161-232)
  IPR024034 ATPase, F1/V1 complex, beta/alpha subunit, C-terminal [G3DSA:1.10.1140.10] (45-159)
  IPR027417 P-loop containing nucleoside triphosphate hydrolase [G3DSA:3.40.50.300] (1-44)
  IPR027417 P-loop containing nucleoside triphosphate hydrolase [SSF52540] (1-45)
  IPR036771 F0F1 ATP synthase delta/epsilon subunit, N-terminal [G3DSA:2.60.15.10] (160-232)
  IPR036771 F0F1 ATP synthase delta/epsilon subunit, N-terminal [SSF51344] (158-232)
  IPR050053 ATPase alpha/beta chains [PTHR15184] (1-158)
  IPR055190 ATP synthase A/B type, C-terminal domain [PF22919] (46-125)

Sequence (232 aa):
DLTDPALATTFTHLDATTALSRGLATKGIYPAVDPLDSTSTMLQPRIVGDEHYETTQQVKQTLQSYKELQAIITILGLDELSEDDRLTIARSQKIEHFLSQPFFVAEVFTGSPRKYVGLAETIRGFQLILSRELDGLPEQVFYLVGYELRNGEQFEEMTLNLCALTSNRIVWDSKVKEIILSTNSEQIGVLPNHAPIATAVDIGILRIRLNDQWLMALMGGFARTCNNEITV

Radius of gyration: 20.69 Å; Cα contacts (8 Å, |Δi|>4): 340; chains: 1; bounding box: 60×44×52 Å

Secondary structure (DSSP, 8-state):
-TT-HHHHHHHTT-SEE--B-HHHHHTT-SS-B-TTT-EETT-SHHHH-HHHHHHHHHHHHHHHHHHHHHHHHHHH-STTS-HHHHHHHHHHHHHHHHT----TTTHHHH-PPP----HHHHHHHHHHHHTTTTTTS-GGGGTT--S---SSS------EEEEEEETTEEEEEEEESEEEEEETTEEEEE-TTPPPEEEEEEEE--EEEETTEE---EEEEEEEEETTEEE-